Protein AF-A0A7X9E7X1-F1 (afdb_monomer_lite)

Organism: NCBI:txid2053526

Radius of gyration: 17.59 Å; chains: 1; bounding box: 53×49×42 Å

Secondary structure (DSSP, 8-state):
------------TT-EEEPPPSSGGGHHHHHHHHHHHHHS-HHHHHHHHHT----S-EEEEE---SS---TTSTTEEEE-GGGTHHHHHHHHHHHHHHHHHHTTGGGSHHHHHHHHH-GGG--TTTSSSTTHHHHHHHHHHHHHHHHHHHHHH-TTS-HHHHHHHSSHHHHHHHHHHH--SHHHHHHHHHHHHHTTTS-TTS-HHHHHHHHHH--

Foldseek 3Di:
DDPPDPPPDDAPVQLEDEDQAPDPVLRVLSVLLVVVVVVDVLVVLLCLQQVFGDPHRAYEAEDPDPDWDPVVDLRYTYFHSVVGPVSSLSVLLSSLVSRCVNVPLCVPVLNVVLLVVDVLQVCCPPDNDRNVLVSNLVSLVSSLVSLCVVCVVDVVRDNVVSPVCSDPVNLLVCLVPVVPDPVSSVLSVLCVVCVVVDDSNDRNSVVSSVSSPPD

pLDDT: mean 80.83, std 15.73, range [30.64, 96.31]

Structure (mmCIF, N/CA/C/O backbone):
data_AF-A0A7X9E7X1-F1
#
_entry.id   AF-A0A7X9E7X1-F1
#
loop_
_atom_site.group_PDB
_atom_site.id
_atom_site.type_symbol
_atom_site.label_atom_id
_atom_site.label_alt_id
_atom_site.label_comp_id
_atom_site.label_asym_id
_atom_site.label_entity_id
_atom_site.label_seq_id
_atom_site.pdbx_PDB_ins_code
_atom_site.Cartn_x
_atom_site.Cartn_y
_atom_site.Cartn_z
_atom_site.occupancy
_atom_site.B_iso_or_equiv
_atom_site.auth_seq_id
_atom_site.auth_comp_id
_atom_site.auth_asym_id
_atom_site.auth_atom_id
_atom_site.pdbx_PDB_model_num
ATOM 1 N N . MET A 1 1 ? -28.489 29.338 1.623 1.00 38.91 1 MET A N 1
ATOM 2 C CA . MET A 1 1 ? -27.059 28.984 1.661 1.00 38.91 1 MET A CA 1
ATOM 3 C C . MET A 1 1 ? -26.889 27.905 0.626 1.00 38.91 1 MET A C 1
ATOM 5 O O . MET A 1 1 ? -27.507 26.857 0.762 1.00 38.91 1 MET A O 1
ATOM 9 N N . GLU A 1 2 ? -26.237 28.253 -0.473 1.00 30.86 2 GLU A N 1
ATOM 10 C CA . GLU A 1 2 ? -26.008 27.350 -1.593 1.00 30.86 2 GLU A CA 1
ATOM 11 C C . GLU A 1 2 ? -25.059 26.237 -1.147 1.00 30.86 2 GLU A C 1
ATOM 13 O O . GLU A 1 2 ? -24.048 26.494 -0.495 1.00 30.86 2 GLU A O 1
ATOM 18 N N . ASN A 1 3 ? -25.443 24.996 -1.452 1.00 30.64 3 ASN A N 1
ATOM 19 C CA . ASN A 1 3 ? -24.549 23.849 -1.439 1.00 30.64 3 ASN A CA 1
ATOM 20 C C . ASN A 1 3 ? -23.495 24.106 -2.518 1.00 30.64 3 ASN A C 1
ATOM 22 O O . ASN A 1 3 ? -23.738 23.816 -3.690 1.00 30.64 3 ASN A O 1
ATOM 26 N N . GLU A 1 4 ? -22.342 24.648 -2.137 1.00 31.25 4 GLU A N 1
ATOM 27 C CA . GLU A 1 4 ? -21.137 24.457 -2.934 1.00 31.25 4 GLU A CA 1
ATOM 28 C C . GLU A 1 4 ? -20.837 22.959 -2.886 1.00 31.25 4 GLU A C 1
ATOM 30 O O . GLU A 1 4 ? -20.326 22.421 -1.902 1.00 31.25 4 GLU A O 1
ATOM 35 N N . ALA A 1 5 ? -21.277 22.261 -3.936 1.00 36.56 5 ALA A N 1
ATOM 36 C CA . ALA A 1 5 ? -20.795 20.934 -4.251 1.00 36.56 5 ALA A CA 1
ATOM 37 C C . ALA A 1 5 ? -19.272 20.983 -4.133 1.00 36.56 5 ALA A C 1
ATOM 39 O O . ALA A 1 5 ? -18.654 21.836 -4.768 1.00 36.56 5 ALA A O 1
ATOM 40 N N . LEU A 1 6 ? -18.693 20.116 -3.293 1.00 32.12 6 LEU A N 1
ATOM 41 C CA . LEU A 1 6 ? -17.251 19.912 -3.251 1.00 32.12 6 LEU A CA 1
ATOM 42 C C . LEU A 1 6 ? -16.779 19.752 -4.696 1.00 32.12 6 LEU A C 1
ATOM 44 O O . LEU A 1 6 ? -17.039 18.719 -5.317 1.00 32.12 6 LEU A O 1
ATOM 48 N N . GLU A 1 7 ? -16.136 20.787 -5.238 1.00 34.22 7 GLU A N 1
ATOM 49 C CA . GLU A 1 7 ? -15.474 20.704 -6.526 1.00 34.22 7 GLU A CA 1
ATOM 50 C C . GL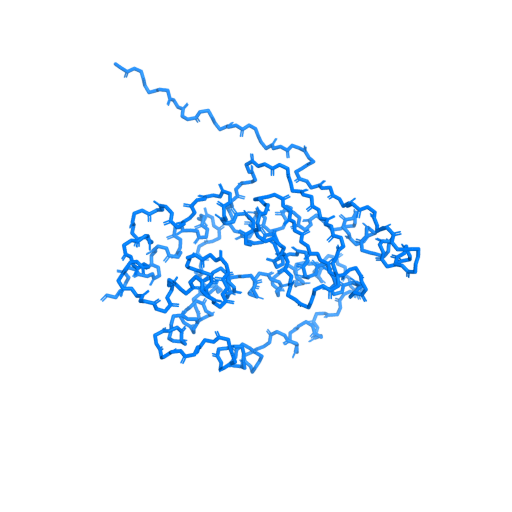U A 1 7 ? -14.428 19.606 -6.378 1.00 34.22 7 GLU A C 1
ATOM 52 O O . GLU A 1 7 ? -13.403 19.760 -5.706 1.00 34.22 7 GLU A O 1
ATOM 57 N N . LEU A 1 8 ? -14.745 18.443 -6.947 1.00 34.69 8 LEU A N 1
ATOM 58 C CA . LEU A 1 8 ? -13.812 17.353 -7.132 1.00 34.69 8 LEU A CA 1
ATOM 59 C C . LEU A 1 8 ? -12.669 17.930 -7.956 1.00 34.69 8 LEU A C 1
ATOM 61 O O . LEU A 1 8 ? -12.785 18.066 -9.174 1.00 34.69 8 LEU A O 1
ATOM 65 N N . LYS A 1 9 ? -11.582 18.309 -7.274 1.00 38.00 9 LYS A N 1
ATOM 66 C CA . LYS A 1 9 ? -10.337 18.677 -7.941 1.00 38.00 9 LYS A CA 1
ATOM 67 C C . LYS A 1 9 ? -10.032 17.585 -8.973 1.00 38.00 9 LYS A C 1
ATOM 69 O O . LYS A 1 9 ? -10.183 16.401 -8.645 1.00 38.00 9 LYS A O 1
ATOM 74 N N . PRO A 1 10 ? -9.668 17.963 -10.208 1.00 40.47 10 PRO A N 1
ATOM 75 C CA . PRO A 1 10 ? -9.368 16.986 -11.239 1.00 40.47 10 PRO A CA 1
ATOM 76 C C . PRO A 1 10 ? -8.266 16.044 -10.750 1.00 40.47 10 PRO A C 1
ATOM 78 O O . PRO A 1 10 ? -7.397 16.456 -9.976 1.00 40.47 10 PRO A O 1
ATOM 81 N N . LEU A 1 11 ? -8.323 14.786 -11.208 1.00 46.75 11 LEU A N 1
ATOM 82 C CA . LEU A 1 11 ? -7.166 13.890 -11.188 1.00 46.75 11 LEU A CA 1
ATOM 83 C C . LEU A 1 11 ? -5.938 14.706 -11.611 1.00 46.75 11 LEU A C 1
ATOM 85 O O . LEU A 1 11 ? -5.985 15.391 -12.636 1.00 46.75 11 LEU A O 1
ATOM 89 N N . ILE A 1 12 ? -4.853 14.644 -10.845 1.00 54.31 12 ILE A N 1
ATOM 90 C CA . ILE A 1 12 ? -3.573 15.117 -11.363 1.00 54.31 12 ILE A CA 1
ATOM 91 C C . ILE A 1 12 ? -3.176 14.090 -12.426 1.00 54.31 12 ILE A C 1
ATOM 93 O O . ILE A 1 12 ? -2.811 12.974 -12.080 1.00 54.31 12 ILE A O 1
ATOM 97 N N . SER A 1 13 ? -3.316 14.425 -13.711 1.00 48.28 13 SER A N 1
ATOM 98 C CA . SER A 1 13 ? -2.699 13.638 -14.783 1.00 48.28 13 SER A CA 1
ATOM 99 C C . SER A 1 13 ? -1.187 13.628 -14.557 1.00 48.28 13 SER A C 1
ATOM 101 O O . SER A 1 13 ? -0.638 14.689 -14.258 1.00 48.28 13 SER A O 1
ATOM 103 N N . GLU A 1 14 ? -0.531 12.473 -14.704 1.00 61.72 14 GLU A N 1
ATOM 104 C CA . GLU A 1 14 ? 0.892 12.284 -14.359 1.00 61.72 14 GLU A CA 1
ATOM 105 C C . GLU A 1 14 ? 1.161 12.462 -12.854 1.00 61.72 14 GLU A C 1
ATOM 107 O O . GLU A 1 14 ? 2.058 13.208 -12.437 1.00 61.72 14 GLU A O 1
ATOM 112 N N . SER A 1 15 ? 0.364 11.797 -12.008 1.00 68.00 15 SER A N 1
ATOM 113 C CA . SER A 1 15 ? 0.543 11.885 -10.558 1.00 68.00 15 SER A CA 1
ATOM 114 C C . SER A 1 15 ? 1.785 11.136 -10.061 1.00 68.00 15 SER A C 1
ATOM 116 O O . SER A 1 15 ? 2.113 11.228 -8.884 1.00 68.00 15 SER A O 1
ATOM 118 N N . PHE A 1 16 ? 2.552 10.514 -10.957 1.00 74.62 16 PHE A N 1
ATOM 119 C CA . PHE A 1 16 ? 3.780 9.802 -10.649 1.00 74.62 16 PHE A CA 1
ATOM 120 C C . PHE A 1 16 ? 4.987 10.256 -11.485 1.00 74.62 16 PHE A C 1
ATOM 122 O O . PHE A 1 16 ? 4.886 10.493 -12.687 1.00 74.62 16 PHE A O 1
ATOM 129 N N . GLU A 1 17 ? 6.165 10.326 -10.859 1.00 83.81 17 GLU A N 1
ATOM 130 C CA . GLU A 1 17 ? 7.447 10.519 -11.544 1.00 83.81 17 GLU A CA 1
ATOM 131 C C . GLU A 1 17 ? 8.563 9.682 -10.905 1.00 83.81 17 GLU A C 1
ATOM 133 O O . GLU A 1 17 ? 8.846 9.807 -9.713 1.00 83.81 17 GLU A O 1
ATOM 138 N N . LEU A 1 18 ? 9.229 8.844 -11.709 1.00 84.56 18 LEU A N 1
ATOM 139 C CA . LEU A 1 18 ? 10.407 8.084 -11.290 1.00 84.56 18 LEU A CA 1
ATOM 140 C C . LEU A 1 18 ? 11.669 8.942 -11.444 1.00 84.56 18 LEU A C 1
ATOM 142 O O . LEU A 1 18 ? 11.989 9.396 -12.542 1.00 84.56 18 LEU A O 1
ATOM 146 N N . ILE A 1 19 ? 12.418 9.120 -10.360 1.00 86.12 19 ILE A N 1
ATOM 147 C CA . ILE A 1 19 ? 13.646 9.912 -10.349 1.00 86.12 19 ILE A CA 1
ATOM 148 C C . ILE A 1 19 ? 14.858 9.017 -10.651 1.00 86.12 19 ILE A C 1
ATOM 150 O O . ILE A 1 19 ? 15.057 8.002 -9.970 1.00 86.12 19 ILE A O 1
ATOM 154 N N . PRO A 1 20 ? 15.704 9.375 -11.638 1.00 85.69 20 PRO A N 1
ATOM 155 C CA . PRO A 1 20 ? 16.918 8.628 -11.958 1.00 85.69 20 PRO A CA 1
ATOM 156 C C . PRO A 1 20 ? 17.867 8.467 -10.761 1.00 85.69 20 PRO A C 1
ATOM 158 O O . PRO A 1 20 ? 18.021 9.398 -9.964 1.00 85.69 20 PRO A O 1
ATOM 161 N N . PRO A 1 21 ? 18.562 7.321 -10.632 1.00 82.94 21 PRO A N 1
ATOM 162 C CA . PRO A 1 21 ? 19.524 7.118 -9.562 1.00 82.94 21 PRO A CA 1
ATOM 163 C C . PRO A 1 21 ? 20.759 7.995 -9.780 1.00 82.94 21 PRO A C 1
ATOM 165 O O . PRO A 1 21 ? 21.211 8.221 -10.903 1.00 82.94 21 PRO A O 1
ATOM 168 N N . THR A 1 22 ? 21.369 8.439 -8.684 1.00 79.44 22 THR A N 1
ATOM 169 C CA . THR A 1 22 ? 22.653 9.159 -8.727 1.00 79.44 22 THR A CA 1
ATOM 170 C C . THR A 1 22 ? 23.846 8.212 -8.880 1.00 79.44 22 THR A C 1
ATOM 172 O O . THR A 1 22 ? 24.905 8.617 -9.363 1.00 79.44 22 THR A O 1
ATOM 175 N N . ASN A 1 23 ? 23.684 6.941 -8.498 1.00 80.44 23 ASN A N 1
ATOM 176 C CA . ASN A 1 23 ? 24.697 5.902 -8.640 1.00 80.44 23 ASN A CA 1
ATOM 177 C C . ASN A 1 23 ? 24.606 5.228 -10.022 1.00 80.44 23 ASN A C 1
ATOM 179 O O . ASN A 1 23 ? 23.590 4.616 -10.352 1.00 80.44 23 ASN A O 1
ATOM 183 N N . LYS A 1 24 ? 25.696 5.286 -10.802 1.00 79.75 24 LYS A N 1
ATOM 184 C CA . LYS A 1 24 ? 25.777 4.693 -12.149 1.00 79.75 24 LYS A CA 1
ATOM 185 C C . LYS A 1 24 ? 25.538 3.184 -12.167 1.00 79.75 24 LYS A C 1
ATOM 187 O O . LYS A 1 24 ? 24.942 2.700 -13.124 1.00 79.75 24 LYS A O 1
ATOM 192 N N . ASP A 1 25 ? 25.922 2.464 -11.115 1.00 80.06 25 ASP A N 1
ATOM 193 C CA . ASP A 1 25 ? 25.748 1.005 -11.038 1.00 80.06 25 ASP A CA 1
ATOM 194 C C . ASP A 1 25 ? 24.268 0.594 -10.944 1.00 80.06 25 ASP A C 1
ATOM 196 O O . ASP A 1 25 ? 23.919 -0.565 -11.153 1.00 80.06 25 ASP A O 1
ATOM 200 N N . LYS A 1 26 ? 23.378 1.551 -10.653 1.00 80.69 26 LYS A N 1
ATOM 201 C CA . LYS A 1 26 ? 21.929 1.341 -10.581 1.00 80.69 26 LYS A CA 1
ATOM 202 C C . LYS A 1 26 ? 21.182 1.768 -11.843 1.00 80.69 26 LYS A C 1
ATOM 204 O O . LYS A 1 26 ? 19.966 1.613 -11.884 1.00 80.69 26 LYS A O 1
ATOM 209 N N . ALA A 1 27 ? 21.869 2.284 -12.866 1.00 84.88 27 ALA A N 1
ATOM 210 C CA . ALA A 1 27 ? 21.225 2.772 -14.086 1.00 84.88 27 ALA A CA 1
ATOM 211 C C . ALA A 1 27 ? 20.436 1.665 -14.807 1.00 84.88 27 ALA A C 1
ATOM 213 O O . ALA A 1 27 ? 19.277 1.868 -15.144 1.00 84.88 27 ALA A O 1
ATOM 214 N N . GLU A 1 28 ? 21.014 0.469 -14.957 1.00 85.19 28 GLU A N 1
ATOM 215 C CA . GLU A 1 28 ? 20.321 -0.682 -15.561 1.00 85.19 28 GLU A CA 1
ATOM 216 C C . GLU A 1 28 ? 19.059 -1.064 -14.772 1.00 85.19 28 GLU A C 1
ATOM 218 O O . GLU A 1 28 ? 17.999 -1.293 -15.344 1.00 85.19 28 GLU A O 1
ATOM 223 N N . LYS A 1 29 ? 19.145 -1.050 -13.438 1.00 84.31 29 LYS A N 1
ATOM 224 C CA . LYS A 1 29 ? 18.026 -1.375 -12.543 1.00 84.31 29 LYS A CA 1
ATOM 225 C C . LYS A 1 29 ? 16.917 -0.332 -12.548 1.00 84.31 29 LYS A C 1
ATOM 227 O O . LYS A 1 29 ? 15.746 -0.683 -12.440 1.00 84.31 29 LYS A O 1
ATOM 232 N N . TYR A 1 30 ? 17.281 0.932 -12.708 1.00 86.00 30 TYR A N 1
ATOM 233 C CA . TYR A 1 30 ? 16.325 1.998 -12.962 1.00 86.00 30 TYR A CA 1
ATOM 234 C C . TYR A 1 30 ? 15.585 1.784 -14.285 1.00 86.00 30 TYR A C 1
ATOM 236 O O . TYR A 1 30 ? 14.362 1.850 -14.285 1.00 86.00 30 TYR A O 1
ATOM 244 N N . GLU A 1 31 ? 16.288 1.474 -15.379 1.00 86.38 31 GLU A N 1
ATOM 245 C CA . GLU A 1 31 ? 15.644 1.231 -16.679 1.00 86.38 31 GLU A CA 1
ATOM 246 C C . GLU A 1 31 ? 14.728 -0.005 -16.648 1.00 86.38 31 GLU A C 1
ATOM 248 O O . GLU A 1 31 ? 13.634 0.028 -17.210 1.00 86.38 31 GLU A O 1
ATOM 253 N N . GLU A 1 32 ? 15.118 -1.069 -15.933 1.00 83.31 32 GLU A N 1
ATOM 254 C CA . GLU A 1 32 ? 14.250 -2.230 -15.681 1.00 83.31 32 GLU A CA 1
ATOM 255 C C . GLU A 1 32 ? 12.946 -1.818 -14.977 1.00 83.31 32 GLU A C 1
ATOM 257 O O . GLU A 1 32 ? 11.859 -2.154 -15.447 1.00 83.31 32 GLU A O 1
ATOM 262 N N . LEU A 1 33 ? 13.033 -1.077 -13.865 1.00 81.88 33 LEU A N 1
ATOM 263 C CA . LEU A 1 33 ? 11.855 -0.624 -13.118 1.00 81.88 33 LEU A CA 1
ATOM 264 C C . LEU A 1 33 ? 10.998 0.343 -13.942 1.00 81.88 33 LEU A C 1
ATOM 266 O O . LEU A 1 33 ? 9.776 0.213 -13.963 1.00 81.88 33 LEU A O 1
ATOM 270 N N . LYS A 1 34 ? 11.633 1.288 -14.640 1.00 85.00 34 LYS A N 1
ATOM 271 C CA . LYS A 1 34 ? 10.965 2.252 -15.514 1.00 85.00 34 LYS A CA 1
ATOM 272 C C . LYS A 1 34 ? 10.154 1.544 -16.594 1.00 85.00 34 LYS A C 1
ATOM 274 O O . LYS A 1 34 ? 8.989 1.866 -16.764 1.00 85.00 34 LYS A O 1
ATOM 279 N N . SER A 1 35 ? 10.731 0.539 -17.250 1.00 83.88 35 SER A N 1
ATOM 280 C CA . SER A 1 35 ? 10.040 -0.274 -18.258 1.00 83.88 35 SER A CA 1
ATOM 281 C C . SER A 1 35 ? 8.801 -0.976 -17.689 1.00 83.88 35 SER A C 1
ATOM 283 O O . SER A 1 35 ? 7.749 -1.002 -18.323 1.00 83.88 35 SER A O 1
ATOM 285 N N . VAL A 1 36 ? 8.884 -1.490 -16.457 1.00 80.19 36 VAL A N 1
ATOM 286 C CA . VAL A 1 36 ? 7.734 -2.106 -15.774 1.00 80.19 36 VAL A CA 1
ATOM 287 C C . VAL A 1 36 ? 6.645 -1.071 -15.471 1.00 80.19 36 VAL A C 1
ATOM 289 O O . VAL A 1 36 ? 5.474 -1.359 -15.693 1.00 80.19 36 VAL A O 1
ATOM 292 N N . LEU A 1 37 ? 7.013 0.129 -15.015 1.00 80.50 37 LEU A N 1
ATOM 293 C CA . LEU A 1 37 ? 6.069 1.216 -14.715 1.00 80.50 37 LEU A CA 1
ATOM 294 C C . LEU A 1 37 ? 5.484 1.883 -15.970 1.00 80.50 37 LEU A C 1
ATOM 296 O O . LEU A 1 37 ? 4.386 2.415 -15.923 1.00 80.50 37 LEU A O 1
ATOM 300 N N . GLU A 1 38 ? 6.195 1.850 -17.097 1.00 83.06 38 GLU A N 1
ATOM 301 C CA . GLU A 1 38 ? 5.664 2.262 -18.404 1.00 83.06 38 GLU A CA 1
ATOM 302 C C . GLU A 1 38 ? 4.715 1.207 -18.989 1.00 83.06 38 GLU A C 1
ATOM 304 O O . GLU A 1 38 ? 3.818 1.540 -19.763 1.00 83.06 38 GLU A O 1
ATOM 309 N N . LYS A 1 39 ? 4.915 -0.071 -18.639 1.00 83.94 39 LYS A N 1
ATOM 310 C CA . LYS A 1 39 ? 4.079 -1.184 -19.100 1.00 83.94 39 LYS A CA 1
ATOM 311 C C . LYS A 1 39 ? 2.800 -1.346 -18.277 1.00 83.94 39 LYS A C 1
ATOM 313 O O . LYS A 1 39 ? 1.765 -1.676 -18.849 1.00 83.94 39 LYS A O 1
ATOM 318 N N . TYR A 1 40 ? 2.879 -1.152 -16.962 1.00 83.94 40 TYR A N 1
ATOM 319 C CA . TYR A 1 40 ? 1.758 -1.319 -16.041 1.00 83.94 40 TYR A CA 1
ATOM 320 C C . TYR A 1 40 ? 1.455 -0.015 -15.328 1.00 83.94 40 TYR A C 1
ATOM 322 O O . TYR A 1 40 ? 2.323 0.537 -14.650 1.00 83.94 40 TYR A O 1
ATOM 330 N N . ASP A 1 41 ? 0.199 0.416 -15.405 1.00 84.06 41 ASP A N 1
ATOM 331 C CA . ASP A 1 41 ? -0.278 1.564 -14.645 1.00 84.06 41 ASP A CA 1
ATOM 332 C C . ASP A 1 41 ? -0.526 1.166 -13.178 1.00 84.06 41 ASP A C 1
ATOM 334 O O . ASP A 1 41 ? -1.649 0.944 -12.727 1.00 84.06 41 ASP A O 1
ATOM 338 N N . ILE A 1 42 ? 0.570 0.995 -12.428 1.00 83.81 42 ILE A N 1
ATOM 339 C CA . ILE A 1 42 ? 0.527 0.615 -11.006 1.00 83.81 42 ILE A CA 1
ATOM 340 C C . ILE A 1 42 ? -0.175 1.698 -10.186 1.00 83.81 42 ILE A C 1
ATOM 342 O O . ILE A 1 42 ? -0.859 1.390 -9.213 1.00 83.81 42 ILE A O 1
ATOM 346 N N . GLU A 1 43 ? -0.021 2.958 -10.583 1.00 82.44 43 GLU A N 1
ATOM 347 C CA . GLU A 1 43 ? -0.686 4.086 -9.945 1.00 82.44 43 GLU A CA 1
ATOM 348 C C . GLU A 1 43 ? -2.211 3.945 -10.043 1.00 82.44 43 GLU A C 1
ATOM 350 O O . GLU A 1 43 ? -2.905 4.014 -9.021 1.00 82.44 43 GLU A O 1
ATOM 355 N N . GLU A 1 44 ? -2.721 3.724 -11.255 1.00 84.62 44 GLU A N 1
ATOM 356 C CA . GLU A 1 44 ? -4.139 3.497 -11.505 1.00 84.62 44 GLU A CA 1
ATOM 357 C C . GLU A 1 44 ? -4.623 2.227 -10.797 1.00 84.62 44 GLU A C 1
ATOM 359 O O . GLU A 1 44 ? -5.660 2.258 -10.133 1.00 84.62 44 GLU A O 1
ATOM 364 N N . ALA A 1 45 ? -3.857 1.133 -10.846 1.00 87.75 45 ALA A N 1
ATOM 365 C CA . ALA A 1 45 ? -4.209 -0.111 -10.165 1.00 87.75 45 ALA A CA 1
ATOM 366 C C . ALA A 1 45 ? -4.359 0.090 -8.646 1.00 87.75 45 ALA A C 1
ATOM 368 O O . ALA A 1 45 ? -5.380 -0.284 -8.066 1.00 87.75 45 ALA A O 1
ATOM 369 N N . VAL A 1 46 ? -3.392 0.747 -7.993 1.00 90.12 46 VAL A N 1
ATOM 370 C CA . VAL A 1 46 ? -3.457 1.064 -6.555 1.00 90.12 46 VAL A CA 1
ATOM 371 C C . VAL A 1 46 ? -4.654 1.973 -6.256 1.00 90.12 46 VAL A C 1
ATOM 373 O O . VAL A 1 46 ? -5.417 1.705 -5.323 1.00 90.12 46 VAL A O 1
ATOM 376 N N . SER A 1 47 ? -4.850 3.027 -7.054 1.00 90.38 47 SER A N 1
ATOM 377 C CA . SER A 1 47 ? -5.955 3.982 -6.891 1.00 90.38 47 SER A CA 1
ATOM 378 C C . SER A 1 47 ? -7.322 3.305 -7.014 1.00 90.38 47 SER A C 1
ATOM 380 O O . SER A 1 47 ? -8.192 3.527 -6.167 1.00 90.38 47 SER A O 1
ATOM 382 N N . ASN A 1 48 ? -7.486 2.425 -8.002 1.00 88.69 48 ASN A N 1
ATOM 383 C CA . ASN A 1 48 ? -8.715 1.681 -8.257 1.00 88.69 48 ASN A CA 1
ATOM 384 C C . ASN A 1 48 ? -8.991 0.644 -7.165 1.00 88.69 48 ASN A C 1
ATOM 386 O O . ASN A 1 48 ? -10.110 0.570 -6.661 1.00 88.69 48 ASN A O 1
ATOM 390 N N . ILE A 1 49 ? -7.980 -0.128 -6.747 1.00 90.62 49 ILE A N 1
ATOM 391 C CA . ILE A 1 49 ? -8.138 -1.153 -5.705 1.00 90.62 49 ILE A CA 1
ATOM 392 C C . ILE A 1 49 ? -8.542 -0.514 -4.371 1.00 90.62 49 ILE A C 1
ATOM 394 O O . ILE A 1 49 ? -9.425 -1.050 -3.692 1.00 90.62 49 ILE A O 1
ATOM 398 N N . LEU A 1 50 ? -7.922 0.614 -3.999 1.00 93.31 50 LEU A N 1
ATOM 399 C CA . LEU A 1 50 ? -8.232 1.335 -2.760 1.00 93.31 50 LEU A CA 1
ATOM 400 C C . LEU A 1 50 ? -9.460 2.245 -2.874 1.00 93.31 50 LEU A C 1
ATOM 402 O O . LEU A 1 50 ? -9.964 2.697 -1.845 1.00 93.31 50 LEU A O 1
ATOM 406 N N . ASN A 1 51 ? -9.929 2.517 -4.093 1.00 94.12 51 ASN A N 1
ATOM 407 C CA . ASN A 1 51 ? -10.951 3.515 -4.395 1.00 94.12 51 ASN A CA 1
ATOM 408 C C . ASN A 1 51 ? -10.650 4.867 -3.714 1.00 94.12 51 ASN A C 1
ATOM 410 O O . ASN A 1 51 ? -11.476 5.467 -3.023 1.00 94.12 51 ASN A O 1
ATOM 414 N N . LEU A 1 52 ? -9.404 5.316 -3.877 1.00 91.94 52 LEU A N 1
ATOM 415 C CA . LEU A 1 52 ? -8.880 6.572 -3.345 1.00 91.94 52 LEU A CA 1
ATOM 416 C C . LEU A 1 52 ? -8.229 7.375 -4.465 1.00 91.94 52 LEU A C 1
ATOM 418 O O . LEU A 1 52 ? -7.650 6.812 -5.389 1.00 91.94 52 LEU A O 1
ATOM 422 N N . LYS A 1 53 ? -8.283 8.704 -4.359 1.00 86.38 53 LYS A N 1
ATOM 423 C CA . LYS A 1 53 ? -7.709 9.613 -5.359 1.00 86.38 53 LYS A CA 1
ATOM 424 C C . LYS A 1 53 ? -6.407 10.225 -4.867 1.00 86.38 53 LYS A C 1
ATOM 426 O O . LYS A 1 53 ? -6.317 10.640 -3.707 1.00 86.38 53 LYS A O 1
ATOM 431 N N . TRP A 1 54 ? -5.440 10.345 -5.769 1.00 86.31 54 TRP A N 1
ATOM 432 C CA . TRP A 1 54 ? -4.225 11.120 -5.542 1.00 86.31 54 TRP A CA 1
ATOM 433 C C . TRP A 1 54 ? -4.562 12.597 -5.353 1.00 86.31 54 TRP A C 1
ATOM 435 O O . TRP A 1 54 ? -5.321 13.184 -6.127 1.00 86.31 54 TRP A O 1
ATOM 445 N N . LYS A 1 55 ? -3.997 13.210 -4.310 1.00 84.06 55 LYS A N 1
ATOM 446 C CA . LYS A 1 55 ? -4.151 14.648 -4.038 1.00 84.06 55 LYS A CA 1
ATOM 447 C C . LYS A 1 55 ? -2.916 15.449 -4.434 1.00 84.06 55 LYS A C 1
ATOM 449 O O . LYS A 1 55 ? -3.005 16.671 -4.554 1.00 84.06 55 LYS A O 1
ATOM 454 N N . GLN A 1 56 ? -1.772 14.786 -4.589 1.00 81.69 56 GLN A N 1
ATOM 455 C CA . GLN A 1 56 ? -0.487 15.383 -4.942 1.00 81.69 56 GLN A CA 1
ATOM 456 C C . GLN A 1 56 ? 0.318 14.428 -5.822 1.00 81.69 56 GLN A C 1
ATOM 458 O O . GLN A 1 56 ? 0.196 13.213 -5.684 1.00 81.69 56 GLN A O 1
ATOM 463 N N . LYS A 1 57 ? 1.182 14.995 -6.671 1.00 83.88 57 LYS A N 1
ATOM 464 C CA . LYS A 1 57 ? 2.146 14.229 -7.463 1.00 83.88 57 LYS A CA 1
ATOM 465 C C . LYS A 1 57 ? 3.182 13.559 -6.555 1.00 83.88 57 LYS A C 1
ATOM 467 O O . LYS A 1 57 ? 3.809 14.240 -5.741 1.00 83.88 57 LYS A O 1
ATOM 472 N N . VAL A 1 58 ? 3.351 12.255 -6.729 1.00 82.50 58 VAL A N 1
ATOM 473 C CA . VAL A 1 58 ? 4.301 11.359 -6.078 1.00 82.50 58 VAL A CA 1
ATOM 474 C C . VAL A 1 58 ? 5.588 11.250 -6.890 1.00 82.50 58 VAL A C 1
ATOM 476 O O . VAL A 1 58 ? 5.570 11.056 -8.102 1.00 82.50 58 VAL A O 1
ATOM 479 N N . PHE A 1 59 ? 6.717 11.316 -6.196 1.00 84.31 59 PHE A N 1
ATOM 480 C CA . PHE A 1 59 ? 8.046 11.091 -6.747 1.00 84.31 59 PHE A CA 1
ATOM 481 C C . PHE A 1 59 ? 8.605 9.780 -6.196 1.00 84.31 59 PHE A C 1
ATOM 483 O O . PHE A 1 59 ? 8.647 9.597 -4.978 1.00 84.31 59 PHE A O 1
ATOM 490 N N . VAL A 1 60 ? 9.052 8.869 -7.059 1.00 83.88 60 VAL A N 1
ATOM 491 C CA . VAL A 1 60 ? 9.781 7.674 -6.622 1.00 83.88 60 VAL A CA 1
ATOM 492 C C . VAL A 1 60 ? 11.271 7.901 -6.736 1.00 83.88 60 VAL A C 1
ATOM 494 O O . VAL A 1 60 ? 11.781 8.170 -7.817 1.00 83.88 60 VAL A O 1
ATOM 497 N N . ASN A 1 61 ? 11.957 7.747 -5.608 1.00 82.69 61 ASN A N 1
ATOM 498 C CA . ASN A 1 61 ? 13.397 7.903 -5.484 1.00 82.69 61 ASN A CA 1
ATOM 499 C C . ASN A 1 61 ? 14.062 6.578 -5.110 1.00 82.69 61 ASN A C 1
ATOM 501 O O . ASN A 1 61 ? 13.502 5.771 -4.364 1.00 82.69 61 ASN A O 1
ATOM 505 N N . ASP A 1 62 ? 15.304 6.403 -5.555 1.00 82.12 62 ASP A N 1
ATOM 506 C CA . ASP A 1 62 ? 16.142 5.284 -5.131 1.00 82.12 62 ASP A CA 1
ATOM 507 C C . ASP A 1 62 ? 16.528 5.404 -3.652 1.00 82.12 62 ASP A C 1
ATOM 509 O O . ASP A 1 62 ? 16.884 6.481 -3.164 1.00 82.12 62 ASP A O 1
ATOM 513 N N . THR A 1 63 ? 16.531 4.274 -2.947 1.00 76.19 63 THR A N 1
ATOM 514 C CA . THR A 1 63 ? 17.096 4.168 -1.600 1.00 76.19 63 THR A CA 1
ATOM 515 C C . THR A 1 63 ? 17.802 2.834 -1.383 1.00 76.19 63 THR A C 1
ATOM 517 O O . THR A 1 63 ? 17.341 1.776 -1.813 1.00 76.19 63 THR A O 1
ATOM 520 N N . ASP A 1 64 ? 18.918 2.867 -0.652 1.00 69.19 64 ASP A N 1
ATOM 521 C CA . ASP A 1 64 ? 19.566 1.661 -0.115 1.00 69.19 64 ASP A CA 1
ATOM 522 C C . ASP A 1 64 ? 18.909 1.170 1.181 1.00 69.19 64 ASP A C 1
ATOM 524 O O . ASP A 1 64 ? 19.258 0.105 1.703 1.00 69.19 64 ASP A O 1
ATOM 528 N N . SER A 1 65 ? 17.940 1.925 1.709 1.00 64.25 65 SER A N 1
ATOM 529 C CA . SER A 1 65 ? 17.155 1.496 2.857 1.00 64.25 65 SER A CA 1
ATOM 530 C C . SER A 1 65 ? 16.429 0.194 2.533 1.00 64.25 65 SER A C 1
ATOM 532 O O . SER A 1 65 ? 15.752 0.045 1.515 1.00 64.25 65 SER A O 1
ATOM 534 N N . LYS A 1 66 ? 16.571 -0.780 3.433 1.00 52.56 66 LYS A N 1
ATOM 535 C CA . LYS A 1 66 ? 15.795 -2.026 3.376 1.00 52.56 66 LYS A CA 1
ATOM 536 C C . LYS A 1 66 ? 14.319 -1.780 3.688 1.00 52.56 66 LYS A C 1
ATOM 538 O O . LYS A 1 66 ? 13.488 -2.587 3.273 1.00 52.56 66 LYS A O 1
ATOM 543 N N . PHE A 1 67 ? 14.051 -0.694 4.411 1.00 51.81 67 PHE A N 1
ATOM 544 C CA . PHE A 1 67 ? 12.736 -0.176 4.751 1.00 51.81 67 PHE A CA 1
ATOM 545 C C . PHE A 1 67 ? 12.313 0.757 3.615 1.00 51.81 67 PHE A C 1
ATOM 547 O O . PHE A 1 67 ? 13.003 1.749 3.361 1.00 51.81 67 PHE A O 1
ATOM 554 N N . GLY A 1 68 ? 11.275 0.374 2.876 1.00 53.47 68 GLY A N 1
ATOM 555 C CA . GLY A 1 68 ? 10.729 1.207 1.814 1.00 53.47 68 GLY A CA 1
ATOM 556 C C . GLY A 1 68 ? 9.991 2.432 2.376 1.00 53.47 68 GLY A C 1
ATOM 557 O O . GLY A 1 68 ? 9.644 2.465 3.555 1.00 53.47 68 GLY A O 1
ATOM 558 N N . ALA A 1 69 ? 9.931 3.464 1.530 1.00 50.25 69 ALA A N 1
ATOM 559 C CA . ALA A 1 69 ? 9.553 4.869 1.737 1.00 50.25 69 ALA A CA 1
ATOM 560 C C . ALA A 1 69 ? 10.173 5.645 2.912 1.00 50.25 69 ALA A C 1
ATOM 562 O O . ALA A 1 69 ? 10.118 5.284 4.086 1.00 50.25 69 ALA A O 1
ATOM 563 N N . ASP A 1 70 ? 10.711 6.826 2.582 1.00 50.25 70 ASP A N 1
ATOM 564 C CA . ASP A 1 70 ? 10.971 7.876 3.563 1.00 50.25 70 ASP A CA 1
ATOM 565 C C . ASP A 1 70 ? 9.734 8.770 3.718 1.00 50.25 70 ASP A C 1
ATOM 567 O O . ASP A 1 70 ? 9.596 9.820 3.092 1.00 50.25 70 ASP A O 1
ATOM 571 N N . TYR A 1 71 ? 8.851 8.355 4.624 1.00 49.47 71 TYR A N 1
ATOM 572 C CA . TYR A 1 71 ? 7.605 9.032 5.007 1.00 49.47 71 TYR A CA 1
ATOM 573 C C . TYR A 1 71 ? 7.751 10.474 5.512 1.00 49.47 71 TYR A C 1
ATOM 575 O O . TYR A 1 71 ? 6.755 11.141 5.783 1.00 49.47 71 TYR A O 1
ATOM 583 N N . LYS A 1 72 ? 8.976 10.992 5.664 1.00 50.34 72 LYS A N 1
ATOM 584 C CA . LYS A 1 72 ? 9.202 12.396 6.038 1.00 50.34 72 LYS A CA 1
ATOM 585 C C . LYS A 1 72 ? 8.764 13.380 4.956 1.00 50.34 72 LYS A C 1
ATOM 587 O O . LYS A 1 72 ? 8.610 14.563 5.259 1.00 50.34 72 LYS A O 1
ATOM 592 N N . LEU A 1 73 ? 8.594 12.917 3.720 1.00 60.84 73 LEU A N 1
ATOM 593 C CA . LEU A 1 73 ? 8.158 13.738 2.600 1.00 60.84 73 LEU A CA 1
ATOM 594 C C . LEU A 1 73 ? 6.846 13.147 2.052 1.00 60.84 73 LEU A C 1
ATOM 596 O O . LEU A 1 73 ? 6.857 12.022 1.559 1.00 60.84 73 LEU A O 1
ATOM 600 N N . PRO A 1 74 ? 5.711 13.875 2.140 1.00 64.31 74 PRO A N 1
ATOM 601 C CA . PRO A 1 74 ? 4.349 13.333 1.971 1.00 64.31 74 PRO A CA 1
ATOM 602 C C . PRO A 1 74 ? 4.022 12.848 0.551 1.00 64.31 74 PRO A C 1
ATOM 604 O O . PRO A 1 74 ? 2.921 12.380 0.267 1.00 64.31 74 PRO A O 1
ATOM 607 N N . ASN A 1 75 ? 4.968 12.999 -0.360 1.00 77.88 75 ASN A N 1
ATOM 608 C CA . ASN A 1 75 ? 4.828 12.703 -1.764 1.00 77.88 75 ASN A CA 1
ATOM 609 C C . ASN A 1 75 ? 6.090 12.048 -2.337 1.00 77.88 75 ASN A C 1
ATOM 611 O O . ASN A 1 75 ? 6.309 12.121 -3.542 1.00 77.88 75 ASN A O 1
ATOM 615 N N . ILE A 1 76 ? 6.934 11.439 -1.495 1.00 78.69 76 ILE A N 1
ATOM 616 C CA . ILE A 1 76 ? 8.108 10.694 -1.952 1.00 78.69 76 ILE A CA 1
ATOM 617 C C . ILE A 1 76 ? 8.006 9.239 -1.512 1.00 78.69 76 ILE A C 1
ATOM 619 O O . ILE A 1 76 ? 8.058 8.931 -0.325 1.00 78.69 76 ILE A O 1
ATOM 623 N N . ALA A 1 77 ? 7.934 8.336 -2.485 1.00 80.19 77 ALA A N 1
ATOM 624 C CA . ALA A 1 77 ? 8.125 6.912 -2.256 1.00 80.19 77 ALA A CA 1
ATOM 625 C C . ALA A 1 77 ? 9.606 6.585 -2.467 1.00 80.19 77 ALA A C 1
ATOM 627 O O . ALA A 1 77 ? 10.226 6.979 -3.450 1.00 80.19 77 ALA A O 1
ATOM 628 N N . SER A 1 78 ? 10.212 5.886 -1.518 1.00 78.94 78 SER A N 1
ATOM 629 C CA . SER A 1 78 ? 11.617 5.481 -1.604 1.00 78.94 78 SER A CA 1
ATOM 630 C C . SER A 1 78 ? 11.680 3.986 -1.835 1.00 78.94 78 SER A C 1
ATOM 632 O O . SER A 1 78 ? 11.294 3.208 -0.965 1.00 78.94 78 SER A O 1
ATOM 634 N N . VAL A 1 79 ? 12.164 3.585 -3.003 1.00 78.25 79 VAL A N 1
ATOM 635 C CA . VAL A 1 79 ? 12.161 2.187 -3.431 1.00 78.25 79 VAL A CA 1
ATOM 636 C C . VAL A 1 79 ? 13.577 1.797 -3.815 1.00 78.25 79 VAL A C 1
ATOM 638 O O . VAL A 1 79 ? 14.308 2.570 -4.424 1.00 78.25 79 VAL A O 1
ATOM 641 N N . ASN A 1 80 ? 14.001 0.593 -3.444 1.00 77.50 80 ASN A N 1
ATOM 642 C CA . ASN A 1 80 ? 15.315 0.109 -3.846 1.00 77.50 80 ASN A CA 1
ATOM 643 C C . ASN A 1 80 ? 15.248 -0.420 -5.280 1.00 77.50 80 ASN A C 1
ATOM 645 O O . ASN A 1 80 ? 14.719 -1.513 -5.511 1.00 77.50 80 ASN A O 1
ATOM 649 N N . TYR A 1 81 ? 15.826 0.324 -6.226 1.00 77.56 81 TYR A N 1
ATOM 650 C CA . TYR A 1 81 ? 15.793 -0.043 -7.648 1.00 77.56 81 TYR A CA 1
ATOM 651 C C . TYR A 1 81 ? 16.465 -1.394 -7.909 1.00 77.56 81 TYR A C 1
ATOM 653 O O . TYR A 1 81 ? 16.042 -2.151 -8.778 1.00 77.5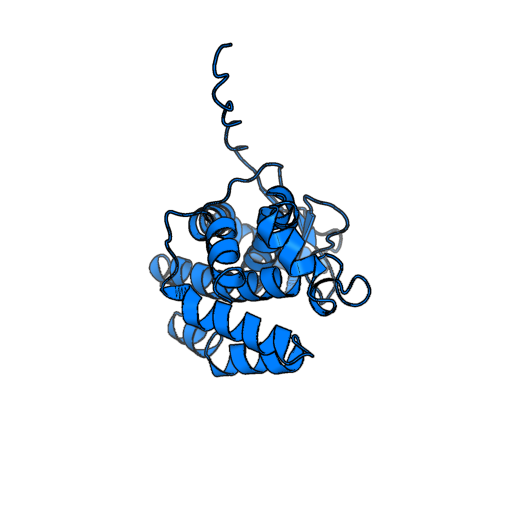6 81 TYR A O 1
ATOM 661 N N . SER A 1 82 ? 17.438 -1.779 -7.078 1.00 70.81 82 SER A N 1
ATOM 662 C CA . SER A 1 82 ? 18.164 -3.053 -7.185 1.00 70.81 82 SER A CA 1
ATOM 663 C C . SER A 1 82 ? 17.283 -4.292 -6.976 1.00 70.81 82 SER A C 1
ATOM 665 O O . SER A 1 82 ? 17.751 -5.409 -7.190 1.00 70.81 82 SER A O 1
ATOM 667 N N . ARG A 1 83 ? 16.017 -4.127 -6.562 1.00 66.44 83 ARG A N 1
ATOM 668 C CA . ARG A 1 83 ? 15.037 -5.220 -6.459 1.00 66.44 83 ARG A CA 1
ATOM 669 C C . ARG A 1 83 ? 14.387 -5.597 -7.805 1.00 66.44 83 ARG A C 1
ATOM 671 O O . ARG A 1 83 ? 13.649 -6.581 -7.842 1.00 66.44 83 ARG A O 1
ATOM 678 N N . GLY A 1 84 ? 14.677 -4.890 -8.905 1.00 56.12 84 GLY A N 1
ATOM 679 C CA . GLY A 1 84 ? 14.221 -5.247 -10.261 1.00 56.12 84 GLY A CA 1
ATOM 680 C C . GLY A 1 84 ? 12.692 -5.262 -10.394 1.00 56.12 84 GLY A C 1
ATOM 681 O O . GLY A 1 84 ? 12.023 -4.402 -9.832 1.00 56.12 84 GLY A O 1
ATOM 682 N N . ALA A 1 85 ? 12.116 -6.264 -11.072 1.00 50.19 85 ALA A N 1
ATOM 683 C CA . ALA A 1 85 ? 10.658 -6.412 -11.235 1.00 50.19 85 ALA A CA 1
ATOM 684 C C . ALA A 1 85 ? 9.887 -6.583 -9.904 1.00 50.19 85 ALA A C 1
ATOM 686 O O . ALA A 1 85 ? 8.743 -6.156 -9.794 1.00 50.19 85 ALA A O 1
ATOM 687 N N . LEU A 1 86 ? 10.518 -7.120 -8.848 1.00 58.62 86 LEU A N 1
ATOM 688 C CA . LEU A 1 86 ? 9.946 -7.107 -7.488 1.00 58.62 86 LEU A CA 1
ATOM 689 C C . LEU A 1 86 ? 9.937 -5.694 -6.877 1.00 58.62 86 LEU A C 1
ATOM 691 O O . LEU A 1 86 ? 9.197 -5.428 -5.931 1.00 58.62 86 LEU A O 1
ATOM 695 N N . GLY A 1 87 ? 10.741 -4.782 -7.425 1.00 59.50 87 GLY A N 1
ATOM 696 C CA . GLY A 1 87 ? 10.710 -3.355 -7.131 1.00 59.50 87 GLY A CA 1
ATOM 697 C C . GLY A 1 87 ? 9.371 -2.716 -7.487 1.00 59.50 87 GLY A C 1
ATOM 698 O O . GLY A 1 87 ? 8.938 -1.853 -6.741 1.00 59.50 87 GLY A O 1
ATOM 699 N N . ALA A 1 88 ? 8.662 -3.193 -8.515 1.00 63.06 88 ALA A N 1
ATOM 700 C CA . ALA A 1 88 ? 7.319 -2.716 -8.855 1.00 63.06 88 ALA A CA 1
ATOM 701 C C . ALA A 1 88 ? 6.279 -3.056 -7.775 1.00 63.06 88 ALA A C 1
ATOM 703 O O . ALA A 1 88 ? 5.427 -2.236 -7.449 1.00 63.06 88 ALA A O 1
ATOM 704 N N . MET A 1 89 ? 6.399 -4.225 -7.138 1.00 74.50 89 MET A N 1
ATOM 705 C CA . MET A 1 89 ? 5.573 -4.554 -5.971 1.00 74.50 89 MET A CA 1
ATOM 706 C C . MET A 1 89 ? 5.979 -3.721 -4.754 1.00 74.50 89 MET A C 1
ATOM 708 O O . MET A 1 89 ? 5.128 -3.304 -3.981 1.00 74.50 89 MET A O 1
ATOM 712 N N . GLY A 1 90 ? 7.270 -3.407 -4.612 1.00 76.62 90 GLY A N 1
ATOM 713 C CA . GLY A 1 90 ? 7.726 -2.399 -3.653 1.00 76.62 90 GLY A CA 1
ATOM 714 C C . GLY A 1 90 ? 7.133 -1.010 -3.924 1.00 76.62 90 GLY A C 1
ATOM 715 O O . GLY A 1 90 ? 6.741 -0.334 -2.985 1.00 76.62 90 GLY A O 1
ATOM 716 N N . VAL A 1 91 ? 7.006 -0.599 -5.189 1.00 81.00 91 VAL A N 1
ATOM 717 C CA . VAL A 1 91 ? 6.335 0.655 -5.570 1.00 81.00 91 VAL A CA 1
ATOM 718 C C . VAL A 1 91 ? 4.863 0.612 -5.159 1.00 81.00 91 VAL A C 1
ATOM 720 O O . VAL A 1 91 ? 4.420 1.530 -4.479 1.00 81.00 91 VAL A O 1
ATOM 723 N N . ALA A 1 92 ? 4.133 -0.459 -5.495 1.00 86.12 92 ALA A N 1
ATOM 724 C CA . ALA A 1 92 ? 2.733 -0.622 -5.099 1.00 86.12 92 ALA A CA 1
ATOM 725 C C . ALA A 1 92 ? 2.555 -0.544 -3.571 1.00 86.12 92 ALA A C 1
ATOM 727 O O . ALA A 1 92 ? 1.665 0.159 -3.098 1.00 86.12 92 ALA A O 1
ATOM 728 N N . HIS A 1 93 ? 3.441 -1.194 -2.803 1.00 88.75 93 HIS A N 1
ATOM 729 C CA . HIS A 1 93 ? 3.476 -1.114 -1.336 1.00 88.75 93 HIS A CA 1
ATOM 730 C C . HIS A 1 93 ? 3.584 0.329 -0.848 1.00 88.75 93 HIS A C 1
ATOM 732 O O . HIS A 1 93 ? 2.729 0.792 -0.100 1.00 88.75 93 HIS A O 1
ATOM 738 N N . GLU A 1 94 ? 4.609 1.060 -1.295 1.00 84.94 94 GLU A N 1
ATOM 739 C CA . GLU A 1 94 ? 4.827 2.442 -0.854 1.00 84.94 94 GLU A CA 1
ATOM 740 C C . GLU A 1 94 ? 3.715 3.392 -1.312 1.00 84.94 94 GLU A C 1
ATOM 742 O O . GLU A 1 94 ? 3.370 4.343 -0.608 1.00 84.94 94 GLU A O 1
ATOM 747 N N . MET A 1 95 ? 3.116 3.128 -2.474 1.00 86.69 95 MET A N 1
ATOM 748 C CA . MET A 1 95 ? 1.986 3.901 -2.977 1.00 86.69 95 MET A CA 1
ATOM 749 C C . MET A 1 95 ? 0.758 3.793 -2.073 1.00 86.69 95 MET A C 1
ATOM 751 O O . MET A 1 95 ? 0.075 4.800 -1.901 1.00 86.69 95 MET A O 1
ATOM 755 N N . VAL A 1 96 ? 0.488 2.632 -1.464 1.00 90.19 96 VAL A N 1
ATOM 756 C CA . VAL A 1 96 ? -0.627 2.484 -0.510 1.00 90.19 96 VAL A CA 1
ATOM 757 C C . VAL A 1 96 ? -0.483 3.466 0.638 1.00 90.19 96 VAL A C 1
ATOM 759 O O . VAL A 1 96 ? -1.400 4.243 0.906 1.00 90.19 96 VAL A O 1
ATOM 762 N N . HIS A 1 97 ? 0.684 3.473 1.277 1.00 87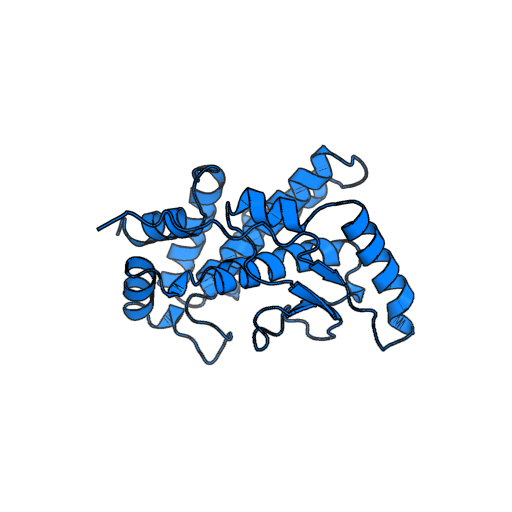.69 97 HIS A N 1
ATOM 763 C CA . HIS A 1 97 ? 0.929 4.332 2.428 1.00 87.69 97 HIS A CA 1
ATOM 764 C C . HIS A 1 97 ? 0.819 5.814 2.067 1.00 87.69 97 HIS A C 1
ATOM 766 O O . HIS A 1 97 ? 0.173 6.587 2.775 1.00 87.69 97 HIS A O 1
ATOM 772 N N . LEU A 1 98 ? 1.380 6.221 0.923 1.00 85.88 98 LEU A N 1
ATOM 773 C CA . LEU A 1 98 ? 1.260 7.598 0.442 1.00 85.88 98 LEU A CA 1
ATOM 774 C C . LEU A 1 98 ? -0.186 7.972 0.115 1.00 85.88 98 LEU A C 1
ATOM 776 O O . LEU A 1 98 ? -0.634 9.053 0.495 1.00 85.88 98 LEU A O 1
ATOM 780 N N . LEU A 1 99 ? -0.927 7.105 -0.576 1.00 88.31 99 LEU A N 1
ATOM 781 C CA . LEU A 1 99 ? -2.299 7.390 -0.982 1.00 88.31 99 LEU A CA 1
ATOM 782 C C . LEU A 1 99 ? -3.229 7.478 0.231 1.00 88.31 99 LEU A C 1
ATOM 784 O O . LEU A 1 99 ? -4.047 8.398 0.309 1.00 88.31 99 LEU A O 1
ATOM 788 N N . MET A 1 100 ? -3.073 6.580 1.206 1.00 90.44 100 MET A N 1
ATOM 789 C CA . MET A 1 100 ? -3.792 6.641 2.479 1.00 90.44 100 MET A CA 1
ATOM 790 C C . MET A 1 100 ? -3.426 7.911 3.259 1.00 90.44 100 MET A C 1
ATOM 792 O O . MET A 1 100 ? -4.323 8.645 3.686 1.00 90.44 100 MET A O 1
ATOM 796 N N . GLY A 1 101 ? -2.133 8.231 3.369 1.00 86.56 101 GLY A N 1
ATOM 797 C CA . GLY A 1 101 ? -1.635 9.435 4.037 1.00 86.56 101 GLY A CA 1
ATOM 798 C C . GLY A 1 101 ? -2.149 10.735 3.408 1.00 86.56 101 GLY A C 1
ATOM 799 O O . GLY A 1 101 ? -2.688 11.589 4.109 1.00 86.56 101 GLY A O 1
ATOM 800 N N . GLN A 1 102 ? -2.088 10.876 2.079 1.00 85.75 102 GLN A N 1
ATOM 801 C CA . GLN A 1 102 ? -2.667 12.020 1.357 1.00 85.75 102 GLN A CA 1
ATOM 802 C C . GLN A 1 102 ? -4.181 12.134 1.577 1.00 85.75 102 GLN A C 1
ATOM 804 O O . GLN A 1 102 ? -4.749 13.232 1.568 1.00 85.75 102 GLN A O 1
ATOM 809 N N . ASN A 1 103 ? -4.857 11.005 1.781 1.00 89.38 103 ASN A N 1
ATOM 810 C CA . ASN A 1 103 ? -6.279 10.969 2.081 1.00 89.38 103 ASN A CA 1
ATOM 811 C C . ASN A 1 103 ? -6.615 11.201 3.558 1.00 89.38 103 ASN A C 1
ATOM 813 O O . ASN A 1 103 ? -7.800 11.230 3.877 1.00 89.38 103 ASN A O 1
ATOM 817 N N . SER A 1 104 ? -5.626 11.504 4.413 1.00 88.19 104 SER A N 1
ATOM 818 C CA . SER A 1 104 ? -5.844 11.857 5.823 1.00 88.19 104 SER A CA 1
ATOM 819 C C . SER A 1 104 ? -6.680 10.800 6.553 1.00 88.19 104 SER A C 1
ATOM 821 O O . SER A 1 104 ? -7.552 11.120 7.356 1.00 88.19 104 SER A O 1
ATOM 823 N N . TRP A 1 105 ? -6.470 9.517 6.245 1.00 91.38 105 TRP A N 1
ATOM 824 C CA . TRP A 1 105 ? -7.344 8.459 6.758 1.00 91.38 105 TRP A CA 1
ATOM 825 C C . TRP A 1 105 ? -7.336 8.369 8.295 1.00 91.38 105 TRP A C 1
ATOM 827 O O . TRP A 1 105 ? -8.363 8.067 8.895 1.00 91.38 105 TRP A O 1
ATOM 837 N N . THR A 1 106 ? -6.221 8.706 8.948 1.00 91.12 106 THR A N 1
ATOM 838 C CA . THR A 1 106 ? -6.103 8.778 10.415 1.00 91.12 106 THR A CA 1
ATOM 839 C C . THR A 1 106 ? -6.783 9.996 11.045 1.00 91.12 106 THR A C 1
ATOM 841 O O . THR A 1 106 ? -6.959 10.025 12.267 1.00 91.12 106 THR A O 1
ATOM 844 N N . ASP A 1 107 ? -7.198 10.978 10.238 1.00 91.25 107 ASP A N 1
AT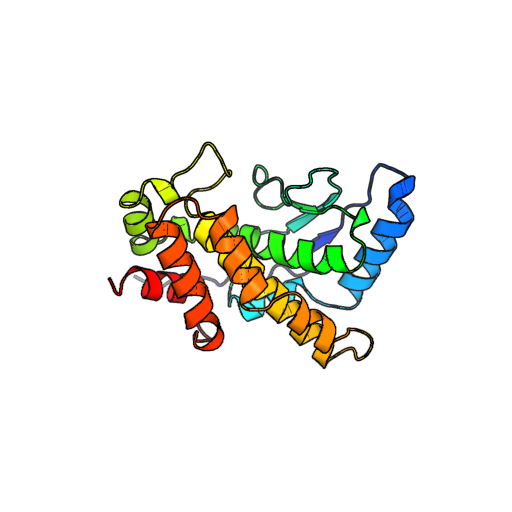OM 845 C CA . ASP A 1 107 ? -7.983 12.138 10.677 1.00 91.25 107 ASP A CA 1
ATOM 846 C C . ASP A 1 107 ? -9.496 11.844 10.664 1.00 91.25 107 ASP A C 1
ATOM 848 O O . ASP A 1 107 ? -10.287 12.633 11.185 1.00 91.25 107 ASP A O 1
ATOM 852 N N . ILE A 1 108 ? -9.926 10.708 10.094 1.00 93.38 108 ILE A N 1
ATOM 853 C CA . ILE A 1 108 ? -11.327 10.265 10.137 1.00 93.38 108 ILE A CA 1
ATOM 854 C C . ILE A 1 108 ? -11.704 10.010 11.607 1.00 93.38 108 ILE A C 1
ATOM 856 O O . ILE A 1 108 ? -11.039 9.193 12.244 1.00 93.38 108 ILE A O 1
ATOM 860 N N . PRO A 1 109 ? -12.760 10.647 12.160 1.00 94.62 109 PRO A N 1
ATOM 861 C CA . PRO A 1 109 ? -13.024 10.647 13.601 1.00 94.62 109 PRO A CA 1
ATOM 862 C C . PRO A 1 109 ? -13.068 9.261 14.246 1.00 94.62 109 PRO A C 1
ATOM 864 O O . PRO A 1 109 ? -12.442 9.054 15.280 1.00 94.62 109 PRO A O 1
ATOM 867 N N . GLU A 1 110 ? -13.753 8.298 13.629 1.00 95.06 110 GLU A N 1
ATOM 868 C CA . GLU A 1 110 ? -13.876 6.948 14.186 1.00 95.06 110 GLU A CA 1
ATOM 869 C C . GLU A 1 110 ? -12.547 6.176 14.157 1.00 95.06 110 GLU A C 1
ATOM 871 O O . GLU A 1 110 ? -12.236 5.437 15.090 1.00 95.06 110 GLU A O 1
ATOM 876 N N . ILE A 1 111 ? -11.737 6.385 13.114 1.00 94.75 111 ILE A N 1
ATOM 877 C CA . ILE A 1 111 ? -10.393 5.802 13.001 1.00 94.75 111 ILE A CA 1
ATOM 878 C C . ILE A 1 111 ? -9.462 6.440 14.023 1.00 94.75 111 ILE A C 1
ATOM 880 O O . ILE A 1 111 ? -8.750 5.739 14.740 1.00 94.75 111 ILE A O 1
ATOM 884 N N . ASN A 1 112 ? -9.505 7.765 14.129 1.00 93.50 112 ASN A N 1
ATOM 885 C CA . ASN A 1 112 ? -8.727 8.506 15.101 1.00 93.50 112 ASN A CA 1
ATOM 886 C C . ASN A 1 112 ? -9.048 8.043 16.523 1.00 93.50 112 ASN A C 1
ATOM 888 O O . ASN A 1 112 ? -8.136 7.713 17.275 1.00 93.50 112 ASN A O 1
ATOM 892 N N . GLU A 1 113 ? -10.333 7.953 16.872 1.00 94.25 113 GLU A N 1
ATOM 893 C CA . GLU A 1 113 ? -10.783 7.514 18.189 1.00 94.25 113 GLU A CA 1
ATOM 894 C C . GLU A 1 113 ? -10.303 6.095 18.503 1.00 94.25 113 GLU A C 1
ATOM 896 O O . GLU A 1 113 ? -9.791 5.856 19.600 1.00 94.25 113 GLU A O 1
ATOM 901 N N . TYR A 1 114 ? -10.417 5.169 17.546 1.00 94.31 114 TYR A N 1
ATOM 902 C CA . TYR A 1 114 ? -9.885 3.819 17.697 1.00 94.31 114 TYR A CA 1
ATOM 903 C C . TYR A 1 114 ? -8.377 3.855 17.971 1.00 94.31 114 TYR A C 1
ATOM 905 O O . TYR A 1 114 ? -7.919 3.371 19.003 1.00 94.31 114 TYR A O 1
ATOM 913 N N . ILE A 1 115 ? -7.591 4.533 17.134 1.00 92.25 115 ILE A N 1
ATOM 914 C CA . ILE A 1 115 ? -6.140 4.605 17.332 1.00 92.25 115 ILE A CA 1
ATOM 915 C C . ILE A 1 115 ? -5.777 5.282 18.669 1.00 92.25 115 ILE A C 1
ATOM 917 O O . ILE A 1 115 ? -4.851 4.855 19.359 1.00 92.25 115 ILE A O 1
ATOM 921 N N . GLN A 1 116 ? -6.525 6.298 19.109 1.00 90.56 116 GLN A N 1
ATOM 922 C CA . GLN A 1 116 ? -6.294 6.918 20.416 1.00 90.56 116 GLN A CA 1
ATOM 923 C C . GLN A 1 116 ? -6.538 5.956 21.586 1.00 90.56 116 GLN A C 1
ATOM 925 O O . GLN A 1 116 ? -5.845 6.070 22.603 1.00 90.56 116 GLN A O 1
ATOM 930 N N . LYS A 1 117 ? -7.450 4.987 21.449 1.00 92.81 117 LYS A N 1
ATOM 931 C CA . LYS A 1 117 ? -7.718 3.956 22.466 1.00 92.81 117 LYS A CA 1
ATOM 932 C C . LYS A 1 117 ? -6.644 2.864 22.524 1.00 92.81 117 LYS A C 1
ATOM 934 O O . LYS A 1 117 ? -6.448 2.288 23.591 1.00 92.81 117 LYS A O 1
ATOM 939 N N . HIS A 1 118 ? -5.913 2.624 21.436 1.00 90.94 118 HIS A N 1
ATOM 940 C CA . HIS A 1 118 ? -4.962 1.515 21.317 1.00 90.94 118 HIS A CA 1
ATOM 941 C C . HIS A 1 118 ? -3.509 2.012 21.217 1.00 90.94 118 HIS A C 1
ATOM 943 O O . HIS A 1 118 ? -3.081 2.575 20.213 1.00 90.94 118 HIS A O 1
ATOM 949 N N . GLU A 1 119 ? -2.730 1.847 22.294 1.00 87.56 119 GLU A N 1
ATOM 950 C CA . GLU A 1 119 ? -1.356 2.377 22.392 1.00 87.56 119 GLU A CA 1
ATOM 951 C C . GLU A 1 119 ? -0.386 1.801 21.358 1.00 87.56 119 GLU A C 1
ATOM 953 O O . GLU A 1 119 ? 0.468 2.517 20.841 1.00 87.56 119 GLU A O 1
ATOM 958 N N . ASP A 1 120 ? -0.566 0.540 20.997 1.00 87.00 120 ASP A N 1
ATOM 959 C CA . ASP A 1 120 ? 0.238 -0.166 20.003 1.00 87.00 120 ASP A CA 1
ATOM 960 C C . ASP A 1 120 ? 0.043 0.336 18.560 1.00 87.00 120 ASP A C 1
ATOM 962 O O . ASP A 1 120 ? 0.899 0.094 17.712 1.00 87.00 120 ASP A O 1
ATOM 966 N N . LEU A 1 121 ? -1.017 1.104 18.286 1.00 87.94 121 LEU A N 1
ATOM 967 C CA . LEU A 1 121 ? -1.216 1.832 17.024 1.00 87.94 121 LEU A CA 1
ATOM 968 C C . LEU A 1 121 ? -0.602 3.242 17.031 1.00 87.94 121 LEU A C 1
ATOM 970 O O . LEU A 1 121 ? -0.598 3.920 16.001 1.00 87.94 121 LEU A O 1
ATOM 974 N N . LYS A 1 122 ? -0.075 3.693 18.174 1.00 82.69 122 LYS A N 1
ATOM 975 C CA . LYS A 1 122 ? 0.542 5.016 18.365 1.00 82.69 122 LYS A CA 1
ATOM 976 C C . LYS A 1 122 ? 2.067 4.942 18.455 1.00 82.69 122 LYS A C 1
ATOM 978 O O . LYS A 1 122 ? 2.684 5.853 18.998 1.00 82.69 122 LYS A O 1
ATOM 983 N N . ASP A 1 123 ? 2.698 3.872 17.971 1.00 66.56 123 ASP A N 1
ATOM 984 C CA . ASP A 1 123 ? 4.143 3.684 18.124 1.00 66.56 123 ASP A CA 1
ATOM 985 C C . ASP A 1 123 ? 4.969 4.625 17.228 1.00 66.56 123 ASP A C 1
ATOM 987 O O . ASP A 1 123 ? 5.507 4.238 16.194 1.00 66.56 123 ASP A O 1
ATOM 991 N N . PHE A 1 124 ? 5.148 5.863 17.691 1.00 59.91 124 PHE A N 1
ATOM 992 C CA . PHE A 1 124 ? 6.000 6.879 17.067 1.00 59.91 124 PHE A CA 1
ATOM 993 C C . PHE A 1 124 ? 7.499 6.520 17.068 1.00 59.91 124 PHE A C 1
ATOM 995 O O . PHE A 1 124 ? 8.302 7.252 16.482 1.00 59.91 124 PHE A O 1
ATOM 1002 N N . SER A 1 125 ? 7.901 5.446 17.762 1.00 52.34 125 SER A N 1
ATOM 1003 C CA . SER A 1 125 ? 9.301 5.062 17.962 1.00 52.34 125 SER A CA 1
ATOM 1004 C C . SER A 1 125 ? 9.775 3.969 17.003 1.00 52.34 125 SER A C 1
ATOM 1006 O O . SER A 1 125 ? 10.944 3.985 16.608 1.00 52.34 125 SER A O 1
ATOM 1008 N N . ARG A 1 126 ? 8.893 3.037 16.611 1.00 49.91 126 ARG A N 1
ATOM 1009 C CA . ARG A 1 126 ? 9.251 1.900 15.751 1.00 49.91 126 ARG A CA 1
ATOM 1010 C C . ARG A 1 126 ? 8.985 2.152 14.277 1.00 49.91 126 ARG A C 1
ATOM 1012 O O . ARG A 1 126 ? 9.845 1.784 13.483 1.00 49.91 126 ARG A O 1
ATOM 1019 N N . MET A 1 127 ? 7.883 2.797 13.895 1.00 50.44 127 MET A N 1
ATOM 1020 C CA . MET A 1 127 ? 7.566 3.127 12.497 1.00 50.44 127 MET A CA 1
ATOM 1021 C C . MET A 1 127 ? 6.724 4.410 12.443 1.00 50.44 127 MET A C 1
ATOM 1023 O O . MET A 1 127 ? 5.980 4.731 13.357 1.00 50.44 127 MET A O 1
ATOM 1027 N N . ARG A 1 128 ? 6.970 5.243 11.433 1.00 57.03 128 ARG A N 1
ATOM 1028 C CA . ARG A 1 128 ? 6.924 6.713 11.542 1.00 57.03 128 ARG A CA 1
ATOM 1029 C C . ARG A 1 128 ? 5.534 7.365 11.374 1.00 57.03 128 ARG A C 1
ATOM 1031 O O . ARG A 1 128 ? 5.495 8.568 11.127 1.00 57.03 128 ARG A O 1
ATOM 1038 N N . THR A 1 129 ? 4.424 6.641 11.555 1.00 63.03 129 THR A N 1
ATOM 1039 C CA . THR A 1 129 ? 3.044 7.174 11.489 1.00 63.03 129 THR A CA 1
ATOM 1040 C C . THR A 1 129 ? 2.088 6.447 12.443 1.00 63.03 129 THR A C 1
ATOM 1042 O O . THR A 1 129 ? 2.229 5.264 12.747 1.00 63.03 129 THR A O 1
ATOM 1045 N N . VAL A 1 130 ? 1.092 7.186 12.933 1.00 77.56 130 VAL A N 1
ATOM 1046 C CA . VAL A 1 130 ? -0.045 6.655 13.698 1.00 77.56 130 VAL A CA 1
ATOM 1047 C C . VAL A 1 130 ? -0.857 5.728 12.790 1.00 77.56 130 VAL A C 1
ATOM 1049 O O . VAL A 1 130 ? -1.115 6.088 11.650 1.00 77.56 130 VAL A O 1
ATOM 1052 N N . GLY A 1 131 ? -1.258 4.548 13.265 1.00 85.62 131 GLY A N 1
ATOM 1053 C CA . GLY A 1 131 ? -2.048 3.599 12.467 1.00 85.62 131 GLY A CA 1
ATOM 1054 C C . GLY A 1 131 ? -1.257 2.786 11.432 1.00 85.62 131 GLY A C 1
ATOM 1055 O O . GLY A 1 131 ? -1.867 1.980 10.731 1.00 85.62 131 GLY A O 1
ATOM 1056 N N . TYR A 1 132 ? 0.074 2.922 11.381 1.00 86.12 132 TYR A N 1
ATOM 1057 C CA . TYR A 1 132 ? 0.947 2.207 10.440 1.00 86.12 132 TYR A CA 1
ATOM 1058 C C . TYR A 1 132 ? 0.690 0.691 10.331 1.00 86.12 132 TYR A C 1
ATOM 1060 O O . TYR A 1 132 ? 0.678 0.182 9.213 1.00 86.12 132 TYR A O 1
ATOM 1068 N N . PRO A 1 133 ? 0.425 -0.065 11.419 1.00 88.62 133 PRO A N 1
ATOM 1069 C CA . PRO A 1 133 ? 0.112 -1.491 11.289 1.00 88.62 133 PRO A CA 1
ATOM 1070 C C . PRO A 1 133 ? -1.111 -1.785 10.403 1.00 88.62 133 PRO A C 1
ATOM 1072 O O . PRO A 1 133 ? -1.159 -2.816 9.748 1.00 88.62 133 PRO A O 1
ATOM 1075 N N . ILE A 1 134 ? -2.098 -0.890 10.328 1.00 92.00 134 ILE A N 1
ATOM 1076 C CA . ILE A 1 134 ? -3.236 -1.071 9.415 1.00 92.00 134 ILE A CA 1
ATOM 1077 C C . ILE A 1 134 ? -2.786 -0.820 7.969 1.00 92.00 134 ILE A C 1
ATOM 1079 O O . ILE A 1 134 ? -3.037 -1.658 7.103 1.00 92.00 134 ILE A O 1
ATOM 1083 N N . GLU A 1 135 ? -2.087 0.295 7.718 1.00 90.19 135 GLU A N 1
ATOM 1084 C CA . GLU A 1 135 ? -1.561 0.655 6.388 1.00 90.19 135 GLU A CA 1
ATOM 1085 C C . GLU A 1 135 ? -0.670 -0.461 5.828 1.00 90.19 135 GLU A C 1
ATOM 1087 O O . GLU A 1 135 ? -0.818 -0.876 4.682 1.00 90.19 135 GLU A O 1
ATOM 1092 N N . GLN A 1 136 ? 0.203 -1.010 6.674 1.00 88.81 136 GLN A N 1
ATOM 1093 C CA . GLN A 1 136 ? 1.155 -2.059 6.329 1.00 88.81 136 GLN A CA 1
ATOM 1094 C C . GLN A 1 136 ? 0.468 -3.354 5.890 1.00 88.81 136 GLN A C 1
ATOM 1096 O O . GLN A 1 136 ? 0.880 -3.953 4.897 1.00 88.81 136 GLN A O 1
ATOM 1101 N N . MET A 1 137 ? -0.582 -3.795 6.592 1.00 93.19 137 MET A N 1
ATOM 1102 C CA . MET A 1 137 ? -1.314 -4.993 6.174 1.00 93.19 137 MET A CA 1
ATOM 1103 C C . MET A 1 137 ? -2.044 -4.769 4.846 1.00 93.19 137 MET A C 1
ATOM 1105 O O . MET A 1 137 ? -1.988 -5.625 3.962 1.00 93.19 137 MET A O 1
ATOM 1109 N N . VAL A 1 138 ? -2.683 -3.605 4.680 1.00 94.75 138 VAL A N 1
ATOM 1110 C CA . VAL A 1 138 ? -3.341 -3.225 3.419 1.00 94.75 138 VAL A CA 1
ATOM 1111 C C . VAL A 1 138 ? -2.328 -3.186 2.273 1.00 94.75 138 VAL A C 1
ATOM 1113 O O . VAL A 1 138 ? -2.614 -3.705 1.197 1.00 94.75 138 VAL A O 1
ATOM 1116 N N . ALA A 1 139 ? -1.130 -2.645 2.505 1.00 92.00 139 ALA A N 1
ATOM 1117 C CA . ALA A 1 139 ? -0.058 -2.597 1.517 1.00 92.00 139 ALA A CA 1
ATOM 1118 C C . ALA A 1 139 ? 0.367 -4.003 1.070 1.00 92.00 139 ALA A C 1
ATOM 1120 O O . ALA A 1 139 ? 0.425 -4.272 -0.128 1.00 92.00 139 ALA A O 1
ATOM 1121 N N . TYR A 1 140 ? 0.568 -4.933 2.009 1.00 91.19 140 TYR A N 1
ATOM 1122 C CA . TYR A 1 140 ? 0.926 -6.315 1.686 1.00 91.19 140 TYR A CA 1
ATOM 1123 C C . TYR A 1 140 ? -0.153 -7.067 0.898 1.00 91.19 140 TYR A C 1
ATOM 1125 O O . TYR A 1 140 ? 0.172 -7.809 -0.033 1.00 91.19 140 TYR A O 1
ATOM 1133 N N . LEU A 1 141 ? -1.427 -6.879 1.244 1.00 93.12 141 LEU A N 1
ATOM 1134 C CA . LEU A 1 141 ? -2.545 -7.473 0.508 1.00 93.12 141 LEU A CA 1
ATOM 1135 C C . LEU A 1 141 ? -2.654 -6.880 -0.901 1.00 93.12 141 LEU A C 1
ATOM 1137 O O . LEU A 1 141 ? -2.786 -7.616 -1.878 1.00 93.12 141 LEU A O 1
ATOM 1141 N N . LEU A 1 142 ? -2.507 -5.560 -1.025 1.00 92.12 142 LEU A N 1
ATOM 1142 C CA . LEU A 1 142 ? -2.579 -4.880 -2.312 1.00 92.12 142 LEU A CA 1
ATOM 1143 C C . LEU A 1 142 ? -1.409 -5.243 -3.229 1.00 92.12 142 LEU A C 1
ATOM 1145 O O . LEU A 1 142 ? -1.624 -5.418 -4.424 1.00 92.12 142 LEU A O 1
ATOM 1149 N N . MET A 1 143 ? -0.194 -5.422 -2.698 1.00 88.31 143 MET A N 1
ATOM 1150 C CA . MET A 1 143 ? 0.939 -5.935 -3.481 1.00 88.31 143 MET A CA 1
ATOM 1151 C C . MET A 1 143 ? 0.581 -7.240 -4.195 1.00 88.31 143 MET A C 1
ATOM 1153 O O . MET A 1 143 ? 0.889 -7.405 -5.373 1.00 88.31 143 MET A O 1
ATOM 1157 N N . ARG A 1 144 ? -0.065 -8.174 -3.486 1.00 90.12 144 ARG A N 1
ATOM 1158 C CA . ARG A 1 144 ? -0.511 -9.439 -4.074 1.00 90.12 144 ARG A CA 1
ATOM 1159 C C . ARG A 1 144 ? -1.565 -9.193 -5.151 1.00 90.12 144 ARG A C 1
ATOM 1161 O O . ARG A 1 144 ? -1.436 -9.746 -6.236 1.00 90.12 144 ARG A O 1
ATOM 1168 N N . ASP A 1 145 ? -2.574 -8.375 -4.870 1.00 90.75 145 ASP A N 1
ATOM 1169 C CA . ASP A 1 145 ? -3.670 -8.126 -5.810 1.00 90.75 145 ASP A CA 1
ATOM 1170 C C . ASP A 1 145 ? -3.186 -7.435 -7.095 1.00 90.75 145 ASP A C 1
ATOM 1172 O O . ASP A 1 145 ? -3.564 -7.858 -8.183 1.00 90.75 145 ASP A O 1
ATOM 1176 N N . VAL A 1 146 ? -2.283 -6.452 -6.998 1.00 88.81 146 VAL A N 1
ATOM 1177 C CA . VAL A 1 146 ? -1.656 -5.814 -8.172 1.00 88.81 146 VAL A CA 1
ATOM 1178 C C . VAL A 1 146 ? -0.799 -6.816 -8.947 1.00 88.81 146 VAL A C 1
ATOM 1180 O O . VAL A 1 146 ? -0.838 -6.835 -10.174 1.00 88.81 146 VAL A O 1
ATOM 1183 N N . ALA A 1 147 ? -0.040 -7.680 -8.263 1.00 86.31 147 ALA A N 1
ATOM 1184 C CA . ALA A 1 147 ? 0.727 -8.727 -8.939 1.00 86.31 147 ALA A CA 1
ATOM 1185 C C . ALA A 1 147 ? -0.188 -9.678 -9.727 1.00 86.31 147 ALA A C 1
ATOM 1187 O O . ALA A 1 147 ? 0.138 -10.065 -10.851 1.00 86.31 147 ALA A O 1
ATOM 1188 N N . LEU A 1 148 ? -1.321 -10.060 -9.132 1.00 87.25 148 LEU A N 1
ATOM 1189 C CA . LEU A 1 148 ? -2.305 -10.933 -9.763 1.00 87.25 148 LEU A CA 1
ATOM 1190 C C . LEU A 1 148 ? -2.979 -10.249 -10.956 1.00 87.25 148 LEU A C 1
ATOM 1192 O O . LEU A 1 148 ? -3.064 -10.876 -12.007 1.00 87.25 148 LEU A O 1
ATOM 1196 N N . ASP A 1 149 ? -3.376 -8.984 -10.830 1.00 86.12 149 ASP A N 1
ATOM 1197 C CA . ASP A 1 149 ? -3.966 -8.191 -11.919 1.00 86.12 149 ASP A CA 1
ATOM 1198 C C . ASP A 1 149 ? -3.010 -8.072 -13.120 1.00 86.12 149 ASP A C 1
ATOM 1200 O O . ASP A 1 149 ? -3.364 -8.361 -14.266 1.00 86.12 149 ASP A O 1
ATOM 1204 N N . ILE A 1 150 ? -1.731 -7.792 -12.851 1.00 83.88 150 ILE A N 1
ATOM 1205 C CA . ILE A 1 150 ? -0.683 -7.813 -13.876 1.00 83.88 150 ILE A CA 1
ATOM 1206 C C . ILE A 1 150 ? -0.567 -9.205 -14.523 1.00 83.88 150 ILE A C 1
ATOM 1208 O O . ILE A 1 150 ? -0.480 -9.306 -15.744 1.00 83.88 150 ILE A O 1
ATOM 1212 N N . SER A 1 151 ? -0.603 -10.290 -13.740 1.00 84.69 151 SER A N 1
ATOM 1213 C CA . SER A 1 151 ? -0.514 -11.661 -14.277 1.00 84.69 151 SER A CA 1
ATOM 1214 C C . SER A 1 151 ? -1.706 -12.074 -15.147 1.00 84.69 151 SER A C 1
ATOM 1216 O O . SER A 1 151 ? -1.601 -13.010 -15.936 1.00 84.69 151 SER A O 1
ATOM 1218 N N . GLU A 1 152 ? -2.846 -11.393 -15.017 1.00 85.12 152 GLU A N 1
ATOM 1219 C CA . GLU A 1 152 ? -4.021 -11.628 -15.860 1.00 85.12 152 GLU A CA 1
ATOM 1220 C C . GLU A 1 152 ? -3.896 -10.96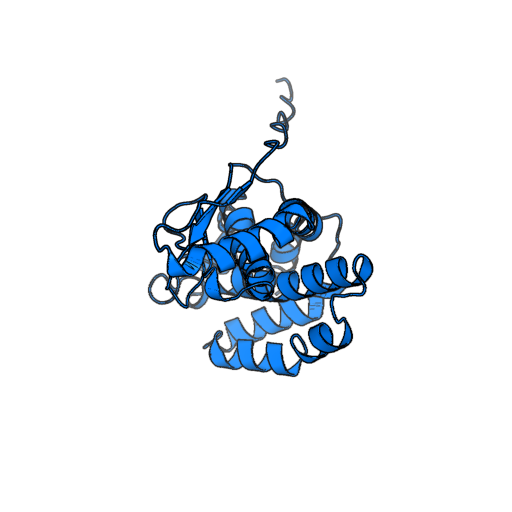7 -17.236 1.00 85.12 152 GLU A C 1
ATOM 1222 O O . GLU A 1 152 ? -4.535 -11.415 -18.189 1.00 85.12 152 GLU A O 1
ATOM 1227 N N . SER A 1 153 ? -3.051 -9.939 -17.353 1.00 81.25 153 SER A N 1
ATOM 1228 C CA . SER A 1 153 ? -2.801 -9.201 -18.596 1.00 81.25 153 SER A CA 1
ATOM 1229 C C . SER A 1 153 ? -1.437 -9.491 -19.240 1.00 81.25 153 SER A C 1
ATOM 1231 O O . SER A 1 153 ? -1.266 -9.230 -20.433 1.00 81.25 153 SER A O 1
ATOM 1233 N N . ASP A 1 154 ? -0.484 -10.073 -18.505 1.00 82.50 154 ASP A N 1
ATOM 1234 C CA . ASP A 1 154 ? 0.815 -10.522 -19.013 1.00 82.50 154 ASP A CA 1
ATOM 1235 C C . ASP A 1 154 ? 1.161 -11.947 -18.551 1.00 82.50 154 ASP A C 1
ATOM 1237 O O . ASP A 1 154 ? 1.601 -12.169 -17.424 1.00 82.50 154 ASP A O 1
ATOM 1241 N N . GLU A 1 155 ? 1.068 -12.905 -19.478 1.00 82.88 155 GLU A N 1
ATOM 1242 C CA . GLU A 1 155 ? 1.404 -14.319 -19.255 1.00 82.88 155 GLU A CA 1
ATOM 1243 C C . GLU A 1 155 ? 2.878 -14.559 -18.877 1.00 82.88 155 GLU A C 1
ATOM 1245 O O . GLU A 1 155 ? 3.222 -15.638 -18.391 1.00 82.88 155 GLU A O 1
ATOM 1250 N N . SER A 1 156 ? 3.773 -13.582 -19.081 1.00 81.62 156 SER A N 1
ATOM 1251 C CA . SER A 1 156 ? 5.161 -13.689 -18.613 1.00 81.62 156 SER A CA 1
ATOM 1252 C C . SER A 1 156 ? 5.301 -13.534 -17.093 1.00 81.62 156 SER A C 1
ATOM 1254 O O . SER A 1 156 ? 6.343 -13.880 -16.526 1.00 81.62 156 SER A O 1
ATOM 1256 N N . VAL A 1 157 ? 4.253 -13.050 -16.417 1.00 81.44 157 VAL A N 1
ATOM 1257 C CA . VAL A 1 157 ? 4.190 -12.929 -14.962 1.00 81.44 157 VAL A CA 1
ATOM 1258 C C . VAL A 1 157 ? 3.533 -14.180 -14.372 1.00 81.44 157 VAL A C 1
ATOM 1260 O O . VAL A 1 157 ? 2.343 -14.432 -14.526 1.00 81.44 157 VAL A O 1
ATOM 1263 N N . ASP A 1 158 ? 4.335 -14.978 -13.668 1.00 84.69 158 ASP A N 1
ATOM 1264 C CA . ASP A 1 158 ? 3.932 -16.280 -13.130 1.00 84.69 158 ASP A CA 1
ATOM 1265 C C . ASP A 1 158 ? 2.940 -16.160 -11.952 1.00 84.69 158 ASP A C 1
ATOM 1267 O O . ASP A 1 158 ? 3.314 -15.892 -10.802 1.00 84.69 158 ASP A O 1
ATOM 1271 N N . LYS A 1 159 ? 1.661 -16.418 -12.249 1.00 87.88 159 LYS A N 1
ATOM 1272 C CA . LYS A 1 159 ? 0.553 -16.439 -11.282 1.00 87.88 159 LYS A CA 1
ATOM 1273 C C . LYS A 1 159 ? 0.717 -17.506 -10.194 1.00 87.88 159 LYS A C 1
ATOM 1275 O O . LYS A 1 159 ? 0.335 -17.268 -9.045 1.00 87.88 159 LYS A O 1
ATOM 1280 N N . GLU A 1 160 ? 1.288 -18.670 -10.506 1.00 88.69 160 GLU A N 1
ATOM 1281 C CA . GLU A 1 160 ? 1.526 -19.727 -9.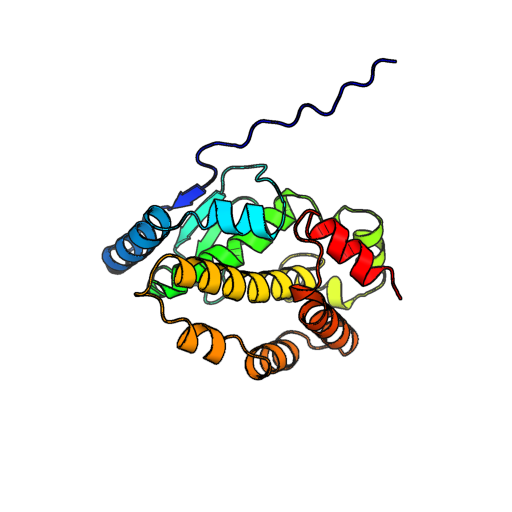511 1.00 88.69 160 GLU A CA 1
ATOM 1282 C C . GLU A 1 160 ? 2.592 -19.287 -8.511 1.00 88.69 160 GLU A C 1
ATOM 1284 O O . GLU A 1 160 ? 2.417 -19.438 -7.297 1.00 88.69 160 GLU A O 1
ATOM 1289 N N . ARG A 1 161 ? 3.660 -18.651 -9.002 1.00 86.44 161 ARG A N 1
ATOM 1290 C CA . ARG A 1 161 ? 4.693 -18.073 -8.145 1.00 86.44 161 ARG A CA 1
ATOM 1291 C C . ARG A 1 161 ? 4.125 -17.003 -7.216 1.00 86.44 161 ARG A C 1
ATOM 1293 O O . ARG A 1 161 ? 4.437 -17.049 -6.025 1.00 86.44 161 ARG A O 1
ATOM 1300 N N . ILE A 1 162 ? 3.288 -16.089 -7.712 1.00 86.56 162 ILE A N 1
ATOM 1301 C CA . ILE A 1 162 ? 2.640 -15.049 -6.889 1.00 86.56 162 ILE A CA 1
ATOM 1302 C C . ILE A 1 162 ? 1.830 -15.693 -5.756 1.00 86.56 162 ILE A C 1
ATOM 1304 O O . ILE A 1 162 ? 2.060 -15.386 -4.585 1.00 86.56 162 ILE A O 1
ATOM 1308 N N . ASN A 1 163 ? 0.961 -16.653 -6.083 1.00 87.31 163 ASN A N 1
ATOM 1309 C CA . ASN A 1 163 ? 0.153 -17.369 -5.091 1.00 87.31 163 ASN A CA 1
ATOM 1310 C C . ASN A 1 163 ? 1.007 -18.171 -4.095 1.00 87.31 163 ASN A C 1
ATOM 1312 O O . ASN A 1 163 ? 0.669 -18.267 -2.918 1.00 87.31 163 ASN A O 1
ATOM 1316 N N . SER A 1 164 ? 2.141 -18.728 -4.529 1.00 87.62 164 SER A N 1
ATOM 1317 C CA . SER A 1 164 ? 3.070 -19.434 -3.636 1.00 87.62 164 SER A CA 1
ATOM 1318 C C . SER A 1 164 ? 3.827 -18.498 -2.684 1.00 87.62 164 SER A C 1
ATOM 1320 O O . SER A 1 164 ? 4.239 -18.918 -1.601 1.00 87.62 164 SER A O 1
ATOM 1322 N N . GLN A 1 165 ? 4.022 -17.237 -3.076 1.00 85.19 165 GLN A N 1
ATOM 1323 C CA . GLN A 1 165 ? 4.780 -16.255 -2.309 1.00 85.19 165 GLN A CA 1
ATOM 1324 C C . GLN A 1 165 ? 3.898 -15.528 -1.289 1.00 85.19 165 GLN A C 1
ATOM 1326 O O . GLN A 1 165 ? 4.310 -15.380 -0.139 1.00 85.19 165 GLN A O 1
ATOM 1331 N N . TYR A 1 166 ? 2.696 -15.111 -1.693 1.00 87.06 166 TYR A N 1
ATOM 1332 C CA . TYR A 1 166 ? 1.763 -14.314 -0.889 1.00 87.06 166 TYR A CA 1
ATOM 1333 C C . TYR A 1 166 ? 0.569 -15.153 -0.405 1.00 87.06 166 TYR A C 1
ATOM 1335 O O . TYR A 1 166 ? -0.586 -14.867 -0.715 1.00 87.06 166 TYR A O 1
ATOM 1343 N N . ASN A 1 167 ? 0.864 -16.219 0.339 1.00 88.25 167 ASN A N 1
ATOM 1344 C CA . ASN A 1 167 ? -0.130 -17.136 0.906 1.00 88.25 167 ASN A CA 1
ATOM 1345 C C . ASN A 1 167 ? -0.305 -16.965 2.421 1.00 88.25 167 ASN A C 1
ATOM 1347 O O . ASN A 1 167 ? 0.433 -16.223 3.072 1.00 88.25 167 ASN A O 1
ATOM 1351 N N . ASP A 1 168 ? -1.237 -17.726 2.991 1.00 90.88 168 ASP A N 1
ATOM 1352 C CA . ASP A 1 168 ? -1.560 -17.737 4.421 1.00 90.88 168 ASP A CA 1
ATOM 1353 C C . ASP A 1 168 ? -0.328 -17.912 5.317 1.00 90.88 168 ASP A C 1
ATOM 1355 O O . ASP A 1 168 ? -0.200 -17.242 6.338 1.00 90.88 168 ASP A O 1
ATOM 1359 N N . ALA A 1 169 ? 0.621 -18.773 4.932 1.00 93.00 169 ALA A N 1
ATOM 1360 C CA . ALA A 1 169 ? 1.840 -18.989 5.708 1.00 93.00 169 ALA A CA 1
ATOM 1361 C C . ALA A 1 169 ? 2.765 -17.762 5.682 1.00 93.00 169 ALA A C 1
ATOM 1363 O O . ALA A 1 169 ? 3.471 -17.484 6.653 1.00 93.00 169 ALA A O 1
ATOM 1364 N N . TRP A 1 170 ? 2.786 -17.015 4.578 1.00 91.38 170 TRP A N 1
ATOM 1365 C CA . TRP A 1 170 ? 3.506 -15.752 4.502 1.00 91.38 170 TRP A CA 1
ATOM 1366 C C . TRP A 1 170 ? 2.840 -14.675 5.362 1.00 91.38 170 TRP A C 1
ATOM 1368 O O . TRP A 1 170 ? 3.529 -14.092 6.198 1.00 91.38 170 TRP A O 1
ATOM 1378 N N . PHE A 1 171 ? 1.521 -14.495 5.261 1.00 92.56 171 PHE A N 1
ATOM 1379 C CA . PHE A 1 171 ? 0.787 -13.542 6.100 1.00 92.56 171 PHE A CA 1
ATOM 1380 C C . PHE A 1 171 ? 0.874 -13.877 7.596 1.00 92.56 171 PHE A C 1
ATOM 1382 O O . PHE A 1 171 ? 1.090 -12.982 8.410 1.00 92.56 171 PHE A O 1
ATOM 1389 N N . ALA A 1 172 ? 0.815 -15.158 7.972 1.00 92.88 172 ALA A N 1
ATOM 1390 C CA . ALA A 1 172 ? 1.017 -15.590 9.355 1.00 92.88 172 ALA A CA 1
ATOM 1391 C C . ALA A 1 172 ? 2.406 -15.194 9.885 1.00 92.88 172 ALA A C 1
ATOM 1393 O O . ALA A 1 172 ? 2.519 -14.673 10.993 1.00 92.88 172 ALA A O 1
ATOM 1394 N N . ARG A 1 173 ? 3.464 -15.360 9.076 1.00 92.69 173 ARG A N 1
ATOM 1395 C CA . ARG A 1 173 ? 4.816 -14.912 9.453 1.00 92.69 173 ARG A CA 1
ATOM 1396 C C . ARG A 1 173 ? 4.895 -13.400 9.624 1.00 92.69 173 ARG A C 1
ATOM 1398 O O . ARG A 1 173 ? 5.542 -12.964 10.567 1.00 92.69 173 ARG A O 1
ATOM 1405 N N . ILE A 1 174 ? 4.248 -12.627 8.748 1.00 90.56 174 ILE A N 1
ATOM 1406 C CA . ILE A 1 174 ? 4.184 -11.163 8.866 1.00 90.56 174 ILE A CA 1
ATOM 1407 C C . ILE A 1 174 ? 3.520 -10.762 10.186 1.00 90.56 174 ILE A C 1
ATOM 1409 O O . ILE A 1 174 ? 4.085 -9.954 10.921 1.00 90.56 174 ILE A O 1
ATOM 1413 N N . LEU A 1 175 ? 2.373 -11.361 10.529 1.00 92.44 175 LEU A N 1
ATOM 1414 C CA . LEU A 1 175 ? 1.708 -11.123 11.815 1.00 92.44 175 LEU A CA 1
ATOM 1415 C C . LEU A 1 175 ? 2.636 -11.450 12.994 1.00 92.44 175 LEU A C 1
ATOM 1417 O O . LEU A 1 175 ? 2.743 -10.672 13.937 1.00 92.44 175 LEU A O 1
ATOM 1421 N N . ASP A 1 176 ? 3.363 -12.563 12.941 1.00 90.44 176 ASP A N 1
ATOM 1422 C CA . ASP A 1 176 ? 4.266 -12.939 14.028 1.00 90.44 176 ASP A CA 1
ATOM 1423 C C . ASP A 1 176 ? 5.504 -12.043 14.149 1.00 90.44 176 ASP A C 1
ATOM 1425 O O . ASP A 1 176 ? 5.972 -11.810 15.267 1.00 90.44 176 ASP A O 1
ATOM 1429 N N . SER A 1 177 ? 6.044 -11.540 13.035 1.00 86.50 177 SER A N 1
ATOM 1430 C CA . SER A 1 177 ? 7.276 -10.746 13.039 1.00 86.50 177 SER A CA 1
ATOM 1431 C C . SER A 1 177 ? 7.058 -9.242 13.189 1.00 86.50 177 SER A C 1
ATOM 1433 O O . SER A 1 177 ? 7.910 -8.569 13.767 1.00 86.50 177 SER A O 1
ATOM 1435 N N . GLU A 1 178 ? 5.961 -8.705 12.653 1.00 84.38 178 GLU A N 1
ATOM 1436 C CA . GLU A 1 178 ? 5.716 -7.257 12.566 1.00 84.38 178 GLU A CA 1
ATOM 1437 C C . GLU A 1 178 ? 4.617 -6.763 13.524 1.00 84.38 178 GLU A C 1
ATOM 1439 O O . GLU A 1 178 ? 4.555 -5.564 13.786 1.00 84.38 178 GLU A O 1
ATOM 1444 N N . TYR A 1 179 ? 3.797 -7.656 14.103 1.00 89.69 179 TYR A N 1
ATOM 1445 C CA . TYR A 1 179 ? 2.655 -7.303 14.962 1.00 89.69 179 TYR A CA 1
ATOM 1446 C C . TYR A 1 179 ? 2.895 -7.853 16.382 1.00 89.69 179 TYR A C 1
ATOM 1448 O O . TYR A 1 179 ? 2.498 -8.971 16.707 1.00 89.69 179 TYR A O 1
ATOM 1456 N N . PRO A 1 180 ? 3.594 -7.101 17.256 1.00 84.31 180 PRO A N 1
ATOM 1457 C CA . PRO A 1 180 ? 4.120 -7.626 18.521 1.00 84.31 180 PRO A CA 1
ATOM 1458 C C . PRO A 1 180 ? 3.081 -7.803 19.638 1.00 84.31 180 PRO A C 1
ATOM 1460 O O . PRO A 1 180 ? 3.422 -8.356 20.684 1.00 84.31 180 PRO A O 1
ATOM 1463 N N . THR A 1 181 ? 1.850 -7.319 19.467 1.00 90.31 181 THR A N 1
ATOM 1464 C CA . THR A 1 181 ? 0.783 -7.409 20.476 1.00 90.31 181 THR A CA 1
ATOM 1465 C C . THR A 1 181 ? -0.358 -8.293 19.982 1.00 90.31 181 THR A C 1
ATOM 1467 O O . THR A 1 181 ? -0.614 -8.387 18.783 1.00 90.31 181 THR A O 1
ATOM 1470 N N . GLU A 1 182 ? -1.088 -8.917 20.910 1.00 92.81 182 GLU A N 1
ATOM 1471 C CA . GLU A 1 182 ? -2.270 -9.726 20.573 1.00 92.81 182 GLU A CA 1
ATOM 1472 C C . GLU A 1 182 ? -3.363 -8.905 19.880 1.00 92.81 182 GLU A C 1
ATOM 1474 O O . GLU A 1 182 ? -4.018 -9.390 18.958 1.00 92.81 182 GLU A O 1
ATOM 1479 N N . HIS A 1 183 ? -3.524 -7.643 20.280 1.00 92.69 183 HIS A N 1
ATOM 1480 C CA . HIS A 1 183 ? -4.442 -6.715 19.630 1.00 92.69 183 HIS A CA 1
ATOM 1481 C C . HIS A 1 183 ? -4.059 -6.497 18.158 1.00 92.69 183 HIS A C 1
ATOM 1483 O O . HIS A 1 183 ? -4.882 -6.734 17.275 1.00 92.69 183 HIS A O 1
ATOM 1489 N N . LEU A 1 184 ? -2.795 -6.161 17.875 1.00 92.19 184 LEU A N 1
ATOM 1490 C CA . LEU A 1 184 ? -2.306 -5.980 16.508 1.00 92.19 184 LEU A CA 1
ATOM 1491 C C . LEU A 1 184 ? -2.427 -7.262 15.673 1.00 92.19 184 LEU A C 1
ATOM 1493 O O . LEU A 1 184 ? -2.856 -7.195 14.524 1.00 92.19 184 LEU A O 1
ATOM 1497 N N . LYS A 1 185 ? -2.106 -8.434 16.235 1.00 94.12 185 LYS A N 1
ATOM 1498 C CA . LYS A 1 185 ? -2.268 -9.717 15.529 1.00 94.12 185 LYS A CA 1
ATOM 1499 C C . LYS A 1 185 ? -3.725 -10.007 15.182 1.00 94.12 185 LYS A C 1
ATOM 1501 O O . LYS A 1 185 ? -4.011 -10.433 14.065 1.00 94.12 185 LYS A O 1
ATOM 1506 N N . THR A 1 186 ? -4.636 -9.756 16.121 1.00 94.38 186 THR A N 1
ATOM 1507 C CA . THR A 1 186 ? -6.080 -9.940 15.922 1.00 94.38 186 THR A CA 1
ATOM 1508 C C . THR A 1 186 ? -6.596 -9.009 14.831 1.00 94.38 186 THR A C 1
ATOM 1510 O O . THR A 1 186 ? -7.263 -9.461 13.901 1.00 94.38 186 THR A O 1
ATOM 1513 N N . LEU A 1 187 ? -6.223 -7.729 14.894 1.00 94.50 187 LEU A N 1
ATOM 1514 C CA . LEU A 1 187 ? -6.588 -6.729 13.898 1.00 94.50 187 LEU A CA 1
ATOM 1515 C C . LEU A 1 187 ? -6.034 -7.077 12.510 1.00 94.50 187 LEU A C 1
ATOM 1517 O O . LEU A 1 187 ? -6.781 -7.095 11.536 1.00 94.50 187 LEU A O 1
ATOM 1521 N N . GLY A 1 188 ? -4.745 -7.409 12.416 1.00 94.94 188 GLY A N 1
ATOM 1522 C CA . GLY A 1 188 ? -4.112 -7.801 11.159 1.00 94.94 188 GLY A CA 1
ATOM 1523 C C . GLY A 1 188 ? -4.758 -9.047 10.551 1.00 94.94 188 GLY A C 1
ATOM 1524 O O . GLY A 1 188 ? -5.043 -9.067 9.355 1.00 94.94 188 GLY A O 1
ATOM 1525 N N . LYS A 1 189 ? -5.076 -10.056 11.373 1.00 95.75 189 LYS A N 1
ATOM 1526 C CA . LYS A 1 189 ? -5.821 -11.237 10.924 1.00 95.75 189 LYS A CA 1
ATOM 1527 C C . LYS A 1 189 ? -7.215 -10.876 10.407 1.00 95.75 189 LYS A C 1
ATOM 1529 O O . LYS A 1 189 ? -7.597 -11.369 9.353 1.00 95.75 189 LYS A O 1
ATOM 1534 N N . LYS A 1 190 ? -7.945 -10.001 11.102 1.00 95.19 190 LYS A N 1
ATOM 1535 C CA . LYS A 1 190 ? -9.266 -9.530 10.662 1.00 95.19 190 LYS A CA 1
ATOM 1536 C C . LYS A 1 190 ? -9.193 -8.841 9.296 1.00 95.19 190 LYS A C 1
ATOM 1538 O O . LYS A 1 190 ? -10.012 -9.123 8.433 1.00 95.19 190 LYS A O 1
ATOM 1543 N N . ILE A 1 191 ? -8.185 -7.991 9.079 1.00 95.94 191 ILE A N 1
ATOM 1544 C CA . ILE A 1 191 ? -7.939 -7.330 7.785 1.00 95.94 191 ILE A CA 1
ATOM 1545 C C . ILE A 1 191 ? -7.699 -8.368 6.680 1.00 95.94 191 ILE A C 1
ATOM 1547 O O . ILE A 1 191 ? -8.284 -8.238 5.611 1.00 95.94 191 ILE A O 1
ATOM 1551 N N . ILE A 1 192 ? -6.875 -9.393 6.934 1.00 95.50 192 ILE A N 1
ATOM 1552 C CA . ILE A 1 192 ? -6.604 -10.475 5.971 1.00 95.50 192 ILE A CA 1
ATOM 1553 C C . ILE A 1 192 ? -7.879 -11.260 5.648 1.00 95.50 192 ILE A C 1
ATOM 1555 O O . ILE A 1 192 ? -8.197 -11.448 4.475 1.00 95.50 192 ILE A O 1
ATOM 1559 N N . ASP A 1 193 ? -8.600 -11.709 6.677 1.00 94.62 193 ASP A N 1
ATOM 1560 C CA . ASP A 1 193 ? -9.777 -12.570 6.528 1.00 94.62 193 ASP A CA 1
ATOM 1561 C C . ASP A 1 193 ? -10.912 -11.848 5.766 1.00 94.62 193 ASP A C 1
ATOM 1563 O O . ASP A 1 193 ? -11.589 -12.462 4.939 1.00 94.62 193 ASP A O 1
ATOM 1567 N N . ASP A 1 194 ? -11.082 -10.539 5.987 1.00 95.12 194 ASP A N 1
ATOM 1568 C CA . ASP A 1 194 ? -12.145 -9.736 5.367 1.00 95.12 194 ASP A CA 1
ATOM 1569 C C . ASP A 1 194 ? -11.742 -9.103 4.019 1.00 95.12 194 ASP A C 1
ATOM 1571 O O . ASP A 1 194 ? -12.596 -8.526 3.338 1.00 95.12 194 ASP A O 1
ATOM 1575 N N . TRP A 1 195 ? -10.468 -9.189 3.611 1.00 95.12 195 TRP A N 1
ATOM 1576 C CA . TRP A 1 195 ? -9.941 -8.463 2.447 1.00 95.12 195 TRP A CA 1
ATOM 1577 C C . TRP A 1 195 ? -10.683 -8.784 1.147 1.00 95.12 195 TRP A C 1
ATOM 1579 O O . TRP A 1 195 ? -11.120 -7.873 0.447 1.00 95.12 195 TRP A O 1
ATOM 1589 N N . GLU A 1 196 ? -10.879 -10.067 0.835 1.00 92.00 196 GLU A N 1
ATOM 1590 C CA . GLU A 1 196 ? -11.567 -10.496 -0.395 1.00 92.00 196 GLU A CA 1
ATOM 1591 C C . GLU A 1 196 ? -13.050 -10.110 -0.410 1.00 92.00 196 GLU A C 1
ATOM 1593 O O . GLU A 1 196 ? -13.635 -9.863 -1.465 1.00 92.00 196 GLU A O 1
ATOM 1598 N N . ALA A 1 197 ? -13.669 -10.060 0.772 1.00 92.94 197 ALA A N 1
ATOM 1599 C CA . ALA A 1 197 ? -15.083 -9.751 0.939 1.00 92.94 197 ALA A CA 1
ATOM 1600 C C . ALA A 1 197 ? -15.365 -8.240 0.982 1.00 92.94 197 ALA A C 1
ATOM 1602 O O . ALA A 1 197 ? -16.531 -7.832 1.053 1.00 92.94 197 ALA A O 1
ATOM 1603 N N . ARG A 1 198 ? -14.327 -7.393 0.952 1.00 93.69 198 ARG A N 1
ATOM 1604 C CA . ARG A 1 198 ? -14.492 -5.943 1.050 1.00 93.69 198 ARG A CA 1
ATOM 1605 C C . ARG A 1 198 ? -15.292 -5.391 -0.146 1.00 93.69 198 ARG A C 1
ATOM 1607 O O . ARG A 1 198 ? -15.088 -5.822 -1.285 1.00 93.69 198 ARG A O 1
ATOM 1614 N N . PRO A 1 199 ? -16.151 -4.378 0.057 1.00 92.25 199 PRO A N 1
ATOM 1615 C CA . PRO A 1 199 ? -16.795 -3.682 -1.054 1.00 92.25 199 PRO A CA 1
ATOM 1616 C C . PRO A 1 199 ? -15.747 -2.943 -1.899 1.00 92.25 199 PRO A C 1
ATOM 1618 O O . PRO A 1 199 ? -15.045 -2.068 -1.392 1.00 92.25 199 PRO A O 1
ATOM 1621 N N . LYS A 1 200 ? -15.617 -3.304 -3.182 1.00 89.69 200 LYS A N 1
ATOM 1622 C CA . LYS A 1 200 ? -14.611 -2.720 -4.094 1.00 89.69 200 LYS A CA 1
ATOM 1623 C C . LYS A 1 200 ? -14.980 -1.314 -4.584 1.00 89.69 200 LYS A C 1
ATOM 1625 O O . LYS A 1 200 ? -14.112 -0.568 -5.011 1.00 89.69 200 LYS A O 1
ATOM 1630 N N . ASP A 1 201 ? -16.256 -0.951 -4.503 1.00 91.56 201 ASP A N 1
ATOM 1631 C CA . ASP A 1 201 ? -16.826 0.342 -4.899 1.00 91.56 201 ASP A CA 1
ATOM 1632 C C . ASP A 1 201 ? -16.823 1.385 -3.769 1.00 91.56 201 ASP A C 1
ATOM 1634 O O . ASP A 1 201 ? -17.302 2.506 -3.944 1.00 91.56 201 ASP A O 1
ATOM 1638 N N . VAL A 1 202 ? -16.255 1.042 -2.611 1.00 93.19 202 VAL A N 1
ATOM 1639 C CA . VAL A 1 202 ? -16.174 1.898 -1.422 1.00 93.19 202 VAL A CA 1
ATOM 1640 C C . VAL A 1 202 ? -14.702 2.193 -1.112 1.00 93.19 202 VAL A C 1
ATOM 1642 O O . VAL A 1 202 ? -13.877 1.290 -1.252 1.00 93.19 202 VAL A O 1
ATOM 1645 N N . PRO A 1 203 ? -14.345 3.425 -0.701 1.00 95.56 203 PRO A N 1
ATOM 1646 C CA . PRO A 1 203 ? -12.985 3.740 -0.278 1.00 95.56 203 PRO A CA 1
ATOM 1647 C C . PRO A 1 203 ? -12.486 2.778 0.801 1.00 95.56 203 PRO A C 1
ATOM 1649 O O . PRO A 1 203 ? -13.204 2.480 1.761 1.00 95.56 203 PRO A O 1
ATOM 1652 N N . VAL A 1 204 ? -11.232 2.335 0.697 1.00 96.31 204 VAL A N 1
ATOM 1653 C CA . VAL A 1 204 ? -10.613 1.437 1.689 1.00 96.31 204 VAL A CA 1
ATOM 1654 C C . VAL A 1 204 ? -10.717 1.998 3.112 1.00 96.31 204 VAL A C 1
ATOM 1656 O O . VAL A 1 204 ? -10.896 1.249 4.066 1.00 96.31 204 VAL A O 1
ATOM 1659 N N . THR A 1 205 ? -10.687 3.324 3.260 1.00 95.06 205 THR A N 1
ATOM 1660 C CA . THR A 1 205 ? -10.805 4.022 4.546 1.00 95.06 205 THR A CA 1
ATOM 1661 C C . THR A 1 205 ? -12.171 3.817 5.199 1.00 95.06 205 THR A C 1
ATOM 1663 O O . THR A 1 205 ? -12.255 3.633 6.411 1.00 95.06 205 THR A O 1
ATOM 1666 N N . ASP A 1 206 ? -13.242 3.779 4.405 1.00 95.12 206 ASP A N 1
ATOM 1667 C CA . ASP A 1 206 ? -14.600 3.532 4.895 1.00 95.12 206 ASP A CA 1
ATOM 1668 C C . ASP A 1 206 ? -14.798 2.059 5.271 1.00 95.12 206 ASP A C 1
ATOM 1670 O O . ASP A 1 206 ? -15.527 1.745 6.216 1.00 95.12 206 ASP A O 1
ATOM 1674 N N . TRP A 1 207 ? -14.135 1.142 4.560 1.00 95.69 207 TRP A N 1
ATOM 1675 C CA . TRP A 1 207 ? -14.090 -0.268 4.945 1.00 95.69 207 TRP A CA 1
ATOM 1676 C C . TRP A 1 207 ? -13.318 -0.471 6.255 1.00 95.69 207 TRP A C 1
ATOM 1678 O O . TRP A 1 207 ? -13.860 -1.088 7.170 1.00 95.69 207 TRP A O 1
ATOM 1688 N N . ILE A 1 208 ? -12.126 0.120 6.397 1.00 94.88 208 ILE A N 1
ATOM 1689 C CA . ILE A 1 208 ? -11.340 0.093 7.643 1.00 94.88 208 ILE A CA 1
ATOM 1690 C C . ILE A 1 208 ? -12.174 0.626 8.807 1.00 94.88 208 ILE A C 1
ATOM 1692 O O . ILE A 1 208 ? -12.255 -0.013 9.852 1.00 94.88 208 ILE A O 1
ATOM 1696 N N . LYS A 1 209 ? -12.864 1.755 8.615 1.00 94.50 209 LYS A N 1
ATOM 1697 C CA . LYS A 1 209 ? -13.783 2.313 9.611 1.00 94.50 209 LYS A CA 1
ATOM 1698 C C . LYS A 1 209 ? -14.838 1.297 10.060 1.00 94.50 209 LYS A C 1
ATOM 1700 O O . LYS A 1 209 ? -15.069 1.153 11.257 1.00 94.50 209 LYS A O 1
ATOM 1705 N N . LYS A 1 210 ? -15.484 0.577 9.137 1.00 92.81 210 LYS A N 1
ATOM 1706 C CA . LYS A 1 210 ? -16.456 -0.480 9.489 1.00 92.81 210 LYS A CA 1
ATOM 1707 C C . LYS A 1 210 ? -15.787 -1.649 10.220 1.00 92.81 210 LYS A C 1
ATOM 1709 O O . LYS A 1 210 ? -16.350 -2.187 11.173 1.00 92.81 210 LYS A O 1
ATOM 1714 N N . LEU A 1 211 ? -14.583 -2.019 9.795 1.00 92.56 211 LEU A N 1
ATOM 1715 C CA . LEU A 1 211 ? -13.816 -3.117 10.373 1.00 92.56 211 LEU A CA 1
ATOM 1716 C C . LEU A 1 211 ? -13.450 -2.846 11.839 1.00 92.56 211 LEU A C 1
ATOM 1718 O O . LEU A 1 211 ? -13.580 -3.741 12.664 1.00 92.56 211 LEU A O 1
ATOM 1722 N N . ILE A 1 212 ? -13.067 -1.623 12.197 1.00 91.25 212 ILE A N 1
ATOM 1723 C CA . ILE A 1 212 ? -12.647 -1.279 13.570 1.00 91.25 212 ILE A CA 1
ATOM 1724 C C . ILE A 1 212 ? -13.797 -0.835 14.495 1.00 91.25 212 ILE A C 1
ATOM 1726 O O . ILE A 1 212 ? -13.587 -0.651 15.687 1.00 91.25 212 ILE A O 1
ATOM 1730 N N . THR A 1 213 ? -15.009 -0.632 13.966 1.00 83.50 213 THR A N 1
ATOM 1731 C CA . THR A 1 213 ? -16.197 -0.207 14.747 1.00 83.50 213 THR A CA 1
ATOM 1732 C C . THR A 1 213 ? -17.178 -1.340 15.041 1.00 83.50 213 THR A C 1
ATOM 1734 O O . THR A 1 213 ? -18.192 -1.127 15.697 1.00 83.50 213 THR A O 1
ATOM 1737 N N . THR A 1 214 ? -16.899 -2.547 14.551 1.00 70.12 214 THR A N 1
ATOM 1738 C CA . THR A 1 214 ? -17.710 -3.756 14.779 1.00 70.12 214 THR A CA 1
ATOM 1739 C C . THR A 1 214 ? -17.309 -4.532 16.042 1.00 70.12 214 THR A C 1
ATOM 1741 O O . THR A 1 214 ? -17.682 -5.695 16.182 1.00 70.12 214 THR A O 1
ATOM 1744 N N . GLU A 1 215 ? -16.566 -3.895 16.949 1.00 55.03 215 GLU A N 1
ATOM 1745 C CA . GLU A 1 215 ? -16.197 -4.397 18.285 1.00 55.03 215 GLU A CA 1
ATOM 1746 C C . GLU A 1 215 ? -17.049 -3.734 19.375 1.00 55.03 215 GLU A C 1
ATOM 1748 O O . GLU A 1 215 ? -17.484 -4.463 20.296 1.00 55.03 215 GLU A O 1
#

Sequence (215 aa):
MENEALELKPLISESFELIPPTNKDKAEKYEELKSVLEKYDIEEAVSNILNLKWKQKVFVNDTDSKFGADYKLPNIASVNYSRGALGAMGVAHEMVHLLMGQNSWTDIPEINEYIQKHEDLKDFSRMRTVGYPIEQMVAYLLMRDVALDISESDESVDKERINSQYNDAWFARILDSEYPTEHLKTLGKKIIDDWEARPKDVPVTDWIKKLITTE